Protein AF-A0A8T1PCS1-F1 (afdb_monomer_lite)

Sequence (211 aa):
MIPVASKYVLRRNLFGYDINKRGTYGGTLRVPESLGIVVGIVFLVLAILFQYSNFTSDSNWLVEYNAALASICFMTLLGFVDDVLDVPWRVKLLLPSFATLPLLMAYAGHTTIVIPKPLIPYLGPEVLDLGWIYKLYMGLLAVFCTNSINIHAGLNGLEVGQTVVIASAILMLNIMQIGASTDPEYKQAHAFSIYLVQPLLATSLALLSYN

Structure (mmCIF, N/CA/C/O backbone):
data_AF-A0A8T1PCS1-F1
#
_entry.id   AF-A0A8T1PCS1-F1
#
loop_
_atom_site.group_PDB
_atom_site.id
_atom_site.type_symbol
_atom_site.label_atom_id
_atom_site.label_alt_id
_atom_site.label_comp_id
_atom_site.label_asym_id
_atom_site.label_entity_id
_atom_site.label_seq_id
_atom_site.pdbx_PDB_ins_code
_atom_site.Cartn_x
_atom_site.Cartn_y
_atom_site.Cartn_z
_atom_site.occupancy
_atom_site.B_iso_or_equiv
_atom_site.auth_seq_id
_atom_site.auth_comp_id
_atom_site.auth_asym_id
_atom_site.auth_atom_id
_atom_site.pdbx_PDB_model_num
ATOM 1 N N . MET A 1 1 ? -3.903 12.710 14.190 1.00 90.38 1 MET A N 1
ATOM 2 C CA . MET A 1 1 ? -5.280 12.645 13.636 1.00 90.38 1 MET A CA 1
ATOM 3 C C . MET A 1 1 ? -6.096 11.487 14.208 1.00 90.38 1 MET A C 1
ATOM 5 O O . MET A 1 1 ? -7.273 11.694 14.479 1.00 90.38 1 MET A O 1
ATOM 9 N N . ILE A 1 2 ? -5.490 10.319 14.463 1.00 94.44 2 ILE A N 1
ATOM 10 C CA . ILE A 1 2 ? -6.182 9.117 14.968 1.00 94.44 2 ILE A CA 1
ATOM 11 C C . ILE A 1 2 ? -7.055 9.371 16.222 1.00 94.44 2 ILE A C 1
ATOM 13 O O . ILE A 1 2 ? -8.251 9.091 16.150 1.00 94.44 2 ILE A O 1
ATOM 17 N N . PRO A 1 3 ? -6.572 10.001 17.319 1.00 93.88 3 PRO A N 1
ATOM 18 C CA . PRO A 1 3 ? -7.412 10.222 18.508 1.00 93.88 3 PRO A CA 1
ATOM 19 C C . PRO A 1 3 ? -8.599 11.163 18.271 1.00 93.88 3 PRO A C 1
ATOM 21 O O . PRO A 1 3 ? -9.618 11.087 18.954 1.00 93.88 3 PRO A O 1
ATOM 24 N N . VAL A 1 4 ? -8.468 12.080 17.308 1.00 94.94 4 VAL A N 1
ATOM 25 C CA . VAL A 1 4 ? -9.545 13.000 16.933 1.00 94.94 4 VAL A CA 1
ATOM 26 C C . VAL A 1 4 ? -10.607 12.239 16.147 1.00 94.94 4 VAL A C 1
ATOM 28 O O . VAL A 1 4 ? -11.778 12.297 16.509 1.00 94.94 4 VAL A O 1
ATOM 31 N N . ALA A 1 5 ? -10.200 11.478 15.127 1.00 94.12 5 ALA A N 1
ATOM 32 C CA . ALA A 1 5 ? -11.097 10.677 14.299 1.00 94.12 5 ALA A CA 1
ATOM 33 C C . ALA A 1 5 ? -11.811 9.568 15.086 1.00 94.12 5 ALA A C 1
ATOM 35 O O . ALA A 1 5 ? -13.007 9.369 14.888 1.00 94.12 5 ALA A O 1
ATOM 36 N N . SER A 1 6 ? -11.122 8.938 16.044 1.00 94.44 6 SER A N 1
ATOM 37 C CA . SER A 1 6 ? -11.690 7.958 16.980 1.00 94.44 6 SER A CA 1
ATOM 38 C C . SER A 1 6 ? -12.990 8.458 17.624 1.00 94.44 6 SER A C 1
ATOM 40 O O . SER A 1 6 ? -13.997 7.755 17.640 1.00 94.44 6 SER A O 1
ATOM 42 N N . LYS A 1 7 ? -13.029 9.723 18.063 1.00 94.62 7 LYS A N 1
ATOM 43 C CA . LYS A 1 7 ? -14.237 10.314 18.660 1.00 94.62 7 LYS A CA 1
ATOM 44 C C . LYS A 1 7 ? -15.404 10.405 17.671 1.00 94.62 7 LYS A C 1
ATOM 46 O O . LYS A 1 7 ? -16.553 10.314 18.092 1.00 94.62 7 LYS A O 1
ATOM 51 N N . TYR A 1 8 ? -15.135 10.610 16.383 1.00 93.88 8 TYR A N 1
ATOM 52 C CA . TYR A 1 8 ? -16.172 10.716 15.354 1.00 93.88 8 TYR A CA 1
ATOM 53 C C . TYR A 1 8 ? -16.719 9.350 14.940 1.00 93.88 8 TYR A C 1
ATOM 55 O O . TYR A 1 8 ? -17.937 9.213 14.847 1.00 93.88 8 TYR A O 1
ATOM 63 N N . VAL A 1 9 ? -15.858 8.345 14.753 1.00 92.69 9 VAL A N 1
ATOM 64 C CA . VAL A 1 9 ? -16.296 6.981 14.396 1.00 92.69 9 VAL A CA 1
ATOM 65 C C . VAL A 1 9 ? -17.120 6.355 15.527 1.00 92.69 9 VAL A C 1
ATOM 67 O O . VAL A 1 9 ? -18.218 5.857 15.282 1.00 92.69 9 VAL A O 1
ATOM 70 N N . LEU A 1 10 ? -16.712 6.559 16.788 1.00 94.19 10 LEU A N 1
ATOM 71 C CA . LEU A 1 10 ? -17.485 6.129 17.961 1.00 94.19 10 LEU A CA 1
ATOM 72 C C . LEU A 1 10 ? -18.878 6.778 18.020 1.00 94.19 10 LEU A C 1
ATOM 74 O O . LEU A 1 10 ? -19.859 6.107 18.332 1.00 94.19 10 LEU A O 1
ATOM 78 N N . ARG A 1 11 ? -18.996 8.073 17.684 1.00 93.88 11 ARG A N 1
ATOM 79 C CA . ARG A 1 11 ? -20.296 8.779 17.616 1.00 93.88 11 ARG A CA 1
ATOM 80 C C . ARG A 1 11 ? -21.214 8.248 16.516 1.00 93.88 11 ARG A C 1
ATOM 82 O O . ARG A 1 11 ? -22.416 8.494 16.569 1.00 93.88 11 ARG A O 1
ATOM 89 N N . ARG A 1 12 ? -20.660 7.572 15.510 1.00 91.94 12 ARG A N 1
ATOM 90 C CA . ARG A 1 12 ? -21.396 6.977 14.390 1.00 91.94 12 ARG A CA 1
ATOM 91 C C . ARG A 1 12 ? -21.635 5.478 14.557 1.00 91.94 12 ARG A C 1
ATOM 93 O O . ARG A 1 12 ? -22.118 4.859 13.623 1.00 91.94 12 ARG A O 1
ATOM 100 N N . ASN A 1 13 ? -21.363 4.928 15.742 1.00 91.88 13 ASN A N 1
ATOM 101 C CA . ASN A 1 13 ? -21.455 3.497 16.037 1.00 91.88 13 ASN A CA 1
ATOM 102 C C . ASN A 1 13 ? -20.521 2.615 15.186 1.00 91.88 13 ASN A C 1
ATOM 104 O O . ASN A 1 13 ? -20.784 1.430 15.046 1.00 91.88 13 ASN A O 1
ATOM 108 N N . LEU A 1 14 ? -19.424 3.175 14.666 1.00 92.56 14 LEU A N 1
ATOM 109 C CA . LEU A 1 14 ? -18.353 2.411 14.021 1.00 92.56 14 LEU A CA 1
ATOM 110 C C . LEU A 1 14 ? -17.346 1.993 15.097 1.00 92.56 14 LEU A C 1
ATOM 112 O O . LEU A 1 14 ? -16.401 2.728 15.417 1.00 92.56 14 LEU A O 1
ATOM 116 N N . PHE A 1 15 ? -17.635 0.871 15.751 1.00 94.56 15 PHE A N 1
ATOM 117 C CA . PHE A 1 15 ? -16.819 0.321 16.825 1.00 94.56 15 PHE A CA 1
ATOM 118 C C . PHE A 1 15 ? -16.993 -1.190 16.952 1.00 94.56 15 PHE A C 1
ATOM 120 O O . PHE A 1 15 ? -18.079 -1.719 16.727 1.00 94.56 15 PHE A O 1
ATOM 127 N N . GLY A 1 16 ? -15.951 -1.826 17.475 1.00 93.25 16 GLY A N 1
ATOM 128 C CA . GLY A 1 16 ? -15.923 -3.233 17.841 1.00 93.25 16 GLY A CA 1
ATOM 129 C C . GLY A 1 16 ? -15.606 -3.437 19.314 1.00 93.25 16 GLY A C 1
ATOM 130 O O . GLY A 1 16 ? -15.257 -2.506 20.050 1.00 93.25 16 GLY A O 1
ATOM 131 N N . TYR A 1 17 ? -15.717 -4.688 19.747 1.00 94.69 17 TYR A N 1
ATOM 132 C CA . TYR A 1 17 ? -15.222 -5.143 21.042 1.00 94.69 17 TYR A CA 1
ATOM 133 C C . TYR A 1 17 ? -14.002 -6.032 20.830 1.00 94.69 17 TYR A C 1
ATOM 135 O O . TYR A 1 17 ? -13.974 -6.845 19.909 1.00 94.69 17 TYR A O 1
ATOM 143 N N . ASP A 1 18 ? -13.015 -5.925 21.719 1.00 94.44 18 ASP A N 1
ATOM 144 C CA . ASP A 1 18 ? -11.860 -6.821 21.694 1.00 94.44 18 ASP A CA 1
ATOM 145 C C . ASP A 1 18 ? -12.283 -8.228 22.151 1.00 94.44 18 ASP A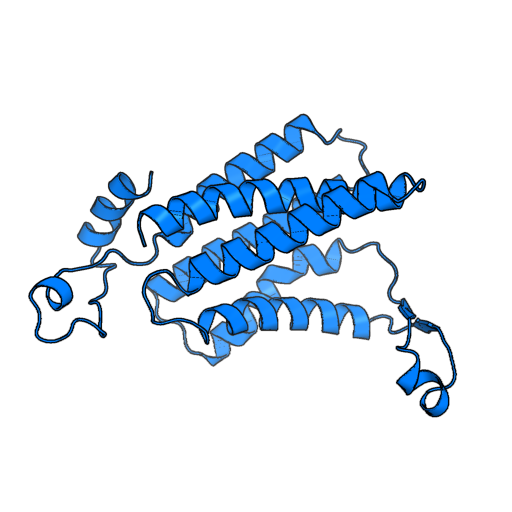 C 1
ATOM 147 O O . ASP A 1 18 ? -12.432 -8.514 23.347 1.00 94.44 18 ASP A O 1
ATOM 151 N N . ILE A 1 19 ? -12.487 -9.112 21.173 1.00 93.81 19 ILE A N 1
ATOM 152 C CA . ILE A 1 19 ? -12.944 -10.492 21.373 1.00 93.81 19 ILE A CA 1
ATOM 153 C C . ILE A 1 19 ? -11.974 -11.324 22.222 1.00 93.81 19 ILE A C 1
ATOM 155 O O . ILE A 1 19 ? -12.414 -12.224 22.941 1.00 93.81 19 ILE A O 1
ATOM 159 N N . ASN A 1 20 ? -10.680 -10.989 22.214 1.00 94.56 20 ASN A N 1
ATOM 160 C CA . ASN A 1 20 ? -9.647 -11.704 22.966 1.00 94.56 20 ASN A CA 1
ATOM 161 C C . ASN A 1 20 ? -9.555 -11.238 24.425 1.00 94.56 20 ASN A C 1
ATOM 163 O O . ASN A 1 20 ? -8.875 -11.863 25.237 1.00 94.56 20 ASN A O 1
ATOM 167 N N . LYS A 1 21 ? -10.261 -10.159 24.784 1.00 94.81 21 LYS A N 1
ATOM 168 C CA . LYS A 1 21 ? -10.366 -9.640 26.157 1.00 94.81 21 LYS A CA 1
ATOM 169 C C . LYS A 1 21 ? -11.734 -9.907 26.789 1.00 94.81 21 LYS A C 1
ATOM 171 O O . LYS A 1 21 ? -12.065 -9.304 27.818 1.00 94.81 21 LYS A O 1
ATOM 176 N N . ARG A 1 22 ? -12.543 -10.799 26.207 1.00 92.38 22 ARG A N 1
ATOM 177 C CA . ARG A 1 22 ? -13.889 -11.133 26.700 1.00 92.38 22 ARG A CA 1
ATOM 178 C C . ARG A 1 22 ? -13.858 -11.554 28.176 1.00 92.38 22 ARG A C 1
ATOM 180 O O . ARG A 1 22 ? -13.037 -12.364 28.586 1.00 92.38 22 ARG A O 1
ATOM 187 N N . GLY A 1 23 ? -14.771 -11.000 28.975 1.00 92.56 23 GLY A N 1
ATOM 188 C CA . GLY A 1 23 ? -14.855 -11.256 30.421 1.00 92.56 23 GLY A CA 1
ATOM 189 C C . GLY A 1 23 ? -13.977 -10.345 31.286 1.00 92.56 23 GLY A C 1
ATOM 190 O O . GLY A 1 23 ? -14.136 -10.333 32.503 1.00 92.56 23 GLY A O 1
ATOM 191 N N . THR A 1 24 ? -13.104 -9.534 30.683 1.00 94.94 24 THR A N 1
ATOM 192 C CA . THR A 1 24 ? -12.362 -8.475 31.382 1.00 94.94 24 THR A CA 1
ATOM 193 C C . THR A 1 24 ? -13.025 -7.113 31.172 1.00 94.94 24 THR A C 1
ATOM 195 O O . THR A 1 24 ? -13.793 -6.931 30.227 1.00 94.94 24 THR A O 1
ATOM 198 N N . TYR A 1 25 ? -12.675 -6.121 32.001 1.00 91.69 25 TYR A N 1
ATOM 199 C CA . TYR A 1 25 ? -13.076 -4.727 31.765 1.00 91.69 25 TYR A CA 1
ATOM 200 C C . TYR A 1 25 ? -12.613 -4.220 30.388 1.00 91.69 25 TYR A C 1
ATOM 202 O O . TYR A 1 25 ? -13.334 -3.491 29.722 1.00 91.69 25 TYR A O 1
ATOM 210 N N . GLY A 1 26 ? -11.441 -4.655 29.911 1.00 89.31 26 GLY A N 1
ATOM 211 C CA . GLY A 1 26 ? -10.935 -4.273 28.591 1.00 89.31 26 GLY A CA 1
ATOM 212 C C . GLY A 1 26 ? -11.817 -4.750 27.432 1.00 89.31 26 GLY A C 1
ATOM 213 O O . GLY A 1 26 ? -11.935 -4.044 26.438 1.00 89.31 26 GLY A O 1
ATOM 214 N N . GLY A 1 27 ? -12.475 -5.905 27.569 1.00 91.56 27 GLY A N 1
ATOM 215 C CA . GLY A 1 27 ? -13.371 -6.453 26.544 1.00 91.56 27 GLY A CA 1
ATOM 216 C C . GLY A 1 27 ? -14.761 -5.810 26.499 1.00 91.56 27 GLY A C 1
ATOM 217 O O . GLY A 1 27 ? -15.517 -6.083 25.572 1.00 91.56 27 GLY A O 1
ATOM 218 N N . THR A 1 28 ? -15.124 -4.970 27.477 1.00 92.56 28 THR A N 1
ATOM 219 C CA . THR A 1 28 ? -16.396 -4.220 27.472 1.00 92.56 28 THR A CA 1
ATOM 220 C C . THR A 1 28 ? -16.247 -2.805 26.916 1.00 92.56 28 THR A C 1
ATOM 222 O O . THR A 1 28 ? -17.247 -2.111 26.710 1.00 92.56 28 THR A O 1
ATOM 225 N N . LEU A 1 29 ? -15.011 -2.367 26.658 1.00 94.00 29 LEU A N 1
ATOM 226 C CA . LEU A 1 29 ? -14.724 -1.069 26.065 1.00 94.00 29 LEU A CA 1
ATOM 227 C C . LEU A 1 29 ? -15.011 -1.102 24.561 1.00 94.00 29 LEU A C 1
ATOM 229 O O . LEU A 1 29 ? -14.633 -2.039 23.863 1.00 94.00 29 LEU A O 1
ATOM 233 N N . ARG A 1 30 ? -15.660 -0.046 24.064 1.00 94.38 30 ARG A N 1
ATOM 234 C CA . ARG A 1 30 ? -15.874 0.160 22.627 1.00 94.38 30 ARG A CA 1
ATOM 235 C C . ARG A 1 30 ? -14.577 0.646 21.993 1.00 94.38 30 ARG A C 1
ATOM 237 O O . ARG A 1 30 ? -14.092 1.722 22.352 1.00 94.38 30 ARG A O 1
ATOM 244 N N . VAL A 1 31 ? -14.044 -0.122 21.052 1.00 94.31 31 VAL A N 1
ATOM 245 C CA . VAL A 1 31 ? -12.826 0.209 20.313 1.00 94.31 31 VAL A CA 1
ATOM 246 C C . VAL A 1 31 ? -13.227 0.797 18.957 1.00 94.31 31 VAL A C 1
ATOM 248 O O . VAL A 1 31 ? -14.020 0.177 18.255 1.00 94.31 31 VAL A O 1
ATOM 251 N N . PRO A 1 32 ? -12.751 1.999 18.586 1.00 94.38 32 PRO A N 1
ATOM 252 C CA . PRO A 1 32 ? -13.060 2.605 17.289 1.00 94.38 32 PRO A CA 1
ATOM 253 C C . PRO A 1 32 ? -12.593 1.717 16.128 1.00 94.38 32 PRO A C 1
ATOM 255 O O . PRO A 1 32 ? -11.430 1.320 16.092 1.00 94.38 32 PRO A O 1
ATOM 258 N N . GLU A 1 33 ? -13.468 1.482 15.154 1.00 91.69 33 GLU A N 1
ATOM 259 C CA . GLU A 1 33 ? -13.140 0.744 13.928 1.00 91.69 33 GLU A CA 1
ATOM 260 C C . GLU A 1 33 ? -12.857 1.688 12.750 1.00 91.69 33 GLU A C 1
ATOM 262 O O . GLU A 1 33 ? -13.002 2.913 12.854 1.00 91.69 33 GLU A O 1
ATOM 267 N N . SER A 1 34 ? -12.377 1.119 11.640 1.00 89.88 34 SER A N 1
ATOM 268 C CA . SER A 1 34 ? -12.125 1.817 10.369 1.00 89.88 34 SER A CA 1
ATOM 269 C C . SER A 1 34 ? -11.168 3.006 10.446 1.00 89.88 34 SER A C 1
ATOM 271 O O . SER A 1 34 ? -11.168 3.882 9.581 1.00 89.88 34 SER A O 1
ATOM 273 N N . LEU A 1 35 ? -10.295 3.058 11.457 1.00 93.31 35 LEU A N 1
ATOM 274 C CA . LEU A 1 35 ? -9.293 4.124 11.589 1.00 93.31 35 LEU A CA 1
ATOM 275 C C . LEU A 1 35 ? -8.250 4.110 10.459 1.00 93.31 35 LEU A C 1
ATOM 277 O O . LEU A 1 35 ? -7.580 5.125 10.239 1.00 93.31 35 LEU A O 1
ATOM 281 N N . GLY A 1 36 ? -8.173 3.011 9.701 1.00 92.12 36 GLY A N 1
ATOM 282 C CA . GLY A 1 36 ? -7.376 2.890 8.484 1.00 92.12 36 GLY A CA 1
ATOM 283 C C . GLY A 1 36 ? -7.663 3.986 7.453 1.00 92.12 36 GLY A C 1
ATOM 284 O O . GLY A 1 36 ? -6.722 4.457 6.820 1.00 92.12 36 GLY A O 1
ATOM 285 N N . ILE A 1 37 ? -8.898 4.503 7.348 1.00 93.94 37 ILE A N 1
ATOM 286 C CA . ILE A 1 37 ? -9.210 5.597 6.405 1.00 93.94 37 ILE A CA 1
ATOM 287 C C . ILE A 1 37 ? -8.424 6.878 6.714 1.00 93.94 37 ILE A C 1
ATOM 289 O O . ILE A 1 37 ? -7.954 7.563 5.810 1.00 93.94 37 ILE A O 1
ATOM 293 N N . VAL A 1 38 ? -8.227 7.198 7.995 1.00 94.38 38 VAL A N 1
ATOM 294 C CA . VAL A 1 38 ? -7.494 8.400 8.423 1.00 94.38 38 VAL A CA 1
ATOM 295 C C . VAL A 1 38 ? -6.029 8.279 8.028 1.00 94.38 38 VAL A C 1
ATOM 297 O O . VAL A 1 38 ? -5.421 9.236 7.555 1.00 94.38 38 VAL A O 1
ATOM 300 N N . VAL A 1 39 ? -5.476 7.087 8.227 1.00 95.50 39 VAL A N 1
ATOM 301 C CA . VAL A 1 39 ? -4.094 6.737 7.901 1.00 95.50 39 VAL A CA 1
ATOM 302 C C . VAL A 1 39 ? -3.901 6.754 6.386 1.00 95.50 39 VAL A C 1
ATOM 304 O O . VAL A 1 39 ? -2.958 7.380 5.912 1.00 95.50 39 VAL A O 1
ATOM 307 N N . GLY A 1 40 ? -4.843 6.182 5.632 1.00 96.62 40 GLY A N 1
ATOM 308 C CA . GLY A 1 40 ? -4.869 6.198 4.170 1.00 96.62 40 GLY A CA 1
ATOM 309 C C . GLY A 1 40 ? -4.957 7.609 3.582 1.00 96.62 40 GLY A C 1
ATOM 310 O O . GLY A 1 40 ? -4.238 7.927 2.640 1.00 96.62 40 GLY A O 1
ATOM 311 N N . ILE A 1 41 ? -5.755 8.507 4.171 1.00 96.62 41 ILE A N 1
ATOM 312 C CA . ILE A 1 41 ? -5.812 9.915 3.742 1.00 96.62 41 ILE A CA 1
ATOM 313 C C . ILE A 1 41 ? -4.470 10.615 3.980 1.00 96.62 41 ILE A C 1
ATOM 315 O O . ILE A 1 41 ? -3.969 11.296 3.086 1.00 96.62 41 ILE A O 1
ATOM 319 N N . VAL A 1 42 ? -3.863 10.446 5.162 1.00 97.31 42 VAL A N 1
ATOM 320 C CA . VAL A 1 42 ? -2.541 11.029 5.451 1.00 97.31 42 VAL A CA 1
ATOM 321 C C . VAL A 1 42 ? -1.484 10.462 4.502 1.00 97.31 42 VAL A C 1
ATOM 323 O O . VAL A 1 42 ? -0.672 11.222 3.981 1.00 97.31 42 VAL A O 1
ATOM 326 N N . PHE A 1 43 ? -1.527 9.157 4.230 1.00 98.12 43 PHE A N 1
ATOM 327 C CA . PHE A 1 43 ? -0.676 8.501 3.244 1.00 98.12 43 PHE A CA 1
ATOM 328 C C . PHE A 1 43 ? -0.809 9.152 1.862 1.00 98.12 43 PHE A C 1
ATOM 330 O O . PHE A 1 43 ? 0.204 9.550 1.292 1.00 98.12 43 PHE A O 1
ATOM 337 N N . LEU A 1 44 ? -2.035 9.317 1.351 1.00 98.00 44 LEU A N 1
ATOM 338 C CA . LEU A 1 44 ? -2.281 9.914 0.034 1.00 98.00 44 LEU A CA 1
ATOM 339 C C . LEU A 1 44 ? -1.765 11.354 -0.035 1.00 98.00 44 LEU A C 1
ATOM 341 O O . LEU A 1 44 ? -1.110 11.716 -1.006 1.00 98.00 44 LEU A O 1
ATOM 345 N N . VAL A 1 45 ? -1.998 12.160 1.006 1.00 97.19 45 VAL A N 1
ATOM 346 C CA . VAL A 1 45 ? -1.477 13.535 1.076 1.00 97.19 45 VAL A CA 1
ATOM 347 C C . VAL A 1 45 ? 0.049 13.538 1.008 1.00 97.19 45 VAL A C 1
ATOM 349 O O . VAL A 1 45 ? 0.619 14.273 0.206 1.00 97.19 45 VAL A O 1
ATOM 352 N N . LEU A 1 46 ? 0.718 12.703 1.807 1.00 96.69 46 LEU A N 1
ATOM 353 C CA . LEU A 1 46 ? 2.176 12.599 1.775 1.00 96.69 46 LEU A CA 1
ATOM 354 C C . LEU A 1 46 ? 2.668 12.136 0.401 1.00 96.69 46 LEU A C 1
ATOM 356 O O . LEU A 1 46 ? 3.569 12.757 -0.153 1.00 96.69 46 LEU A O 1
ATOM 360 N N . ALA A 1 47 ? 2.057 11.105 -0.181 1.00 96.19 47 ALA A N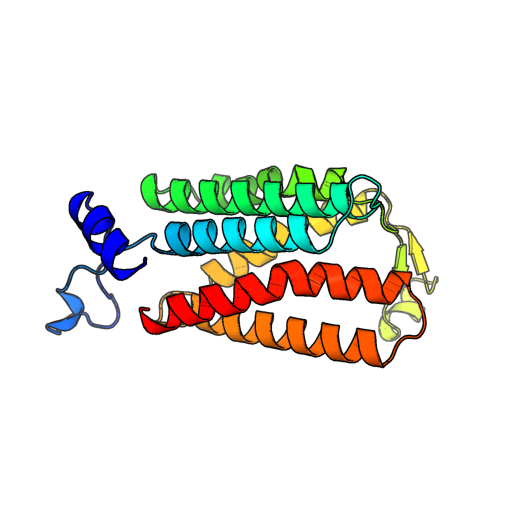 1
ATOM 361 C CA . ALA A 1 47 ? 2.448 10.571 -1.480 1.00 96.19 47 ALA A CA 1
ATOM 362 C C . ALA A 1 47 ? 2.261 11.592 -2.622 1.00 96.19 47 ALA A C 1
ATOM 364 O O . ALA A 1 47 ? 3.092 11.642 -3.528 1.00 96.19 47 ALA A O 1
ATOM 365 N N . ILE A 1 48 ? 1.240 12.454 -2.555 1.00 95.62 48 ILE A N 1
ATOM 366 C CA . ILE A 1 48 ? 1.045 13.582 -3.485 1.00 95.62 48 ILE A CA 1
ATOM 367 C C . ILE A 1 48 ? 2.113 14.667 -3.274 1.00 95.62 48 ILE A C 1
ATOM 369 O O . ILE A 1 48 ? 2.622 15.231 -4.241 1.00 95.62 48 ILE A O 1
ATOM 373 N N . LEU A 1 49 ? 2.509 14.956 -2.031 1.00 94.75 49 LEU A N 1
ATOM 374 C CA . LEU A 1 49 ? 3.608 15.893 -1.763 1.00 94.75 49 LEU A CA 1
ATOM 375 C C . LEU A 1 49 ? 4.952 15.357 -2.280 1.00 94.75 49 LEU A C 1
ATOM 377 O O . LEU A 1 49 ? 5.735 16.115 -2.859 1.00 94.75 49 LEU A O 1
ATOM 381 N N . PHE A 1 50 ? 5.204 14.051 -2.130 1.00 92.81 50 PHE A N 1
ATOM 382 C CA . PHE A 1 50 ? 6.350 13.383 -2.751 1.00 92.81 50 PHE A CA 1
ATOM 383 C C . PHE A 1 50 ? 6.289 13.480 -4.272 1.00 92.81 50 PHE A C 1
ATOM 385 O O . PHE A 1 50 ? 7.310 13.793 -4.885 1.00 92.81 50 PHE A O 1
ATOM 392 N N . GLN A 1 51 ? 5.105 13.288 -4.860 1.00 92.75 51 GLN A N 1
ATOM 393 C CA . GLN A 1 51 ? 4.903 13.432 -6.295 1.00 92.75 51 GLN A CA 1
ATOM 394 C C . GLN A 1 51 ? 5.315 14.821 -6.781 1.00 92.75 51 GLN A C 1
ATOM 396 O O . GLN A 1 51 ? 6.152 14.945 -7.669 1.00 92.75 51 GLN A O 1
ATOM 401 N N . TYR A 1 52 ? 4.758 15.857 -6.151 1.00 91.50 52 TYR A N 1
ATOM 402 C CA . TYR A 1 52 ? 5.027 17.255 -6.480 1.00 91.50 52 TYR A CA 1
ATOM 403 C C . TYR A 1 52 ? 6.512 17.616 -6.346 1.00 91.50 52 TYR A C 1
ATOM 405 O O . TYR A 1 52 ? 7.031 18.412 -7.121 1.00 91.50 52 TYR A O 1
ATOM 413 N N . SER A 1 53 ? 7.201 17.028 -5.366 1.00 91.44 53 SER A N 1
ATOM 414 C CA . SER A 1 53 ? 8.601 17.355 -5.081 1.00 91.44 53 SER A CA 1
ATOM 415 C C . SER A 1 53 ? 9.602 16.606 -5.969 1.00 91.44 53 SER A C 1
ATOM 417 O O . SER A 1 53 ? 10.706 17.105 -6.168 1.00 91.44 53 SER A O 1
ATOM 419 N N . ASN A 1 54 ? 9.257 15.410 -6.466 1.00 91.38 54 ASN A N 1
ATOM 420 C CA . ASN A 1 54 ? 10.205 14.517 -7.152 1.00 91.38 54 ASN A CA 1
ATOM 421 C C . ASN A 1 54 ? 9.915 14.311 -8.645 1.00 91.38 54 ASN A C 1
ATOM 423 O O . ASN A 1 54 ? 10.818 13.895 -9.369 1.00 91.38 54 ASN A O 1
ATOM 427 N N . PHE A 1 55 ? 8.700 14.594 -9.124 1.00 90.31 55 PHE A N 1
ATOM 428 C CA . PHE A 1 55 ? 8.348 14.433 -10.535 1.00 90.31 55 PHE A CA 1
ATOM 429 C C . PHE A 1 55 ? 8.097 15.778 -11.210 1.00 90.31 55 PHE A C 1
ATOM 431 O O . PHE A 1 55 ? 7.425 16.658 -10.677 1.00 90.31 55 PHE A O 1
ATOM 438 N N . THR A 1 56 ? 8.607 15.905 -12.431 1.00 88.94 56 THR A N 1
ATOM 439 C CA . THR A 1 56 ? 8.260 16.979 -13.364 1.00 88.94 56 THR A CA 1
ATOM 440 C C . THR A 1 56 ? 7.123 16.534 -14.284 1.00 88.94 56 THR A C 1
ATOM 442 O O . THR A 1 56 ? 6.868 15.336 -14.436 1.00 88.94 56 THR A O 1
ATOM 445 N N . SER A 1 57 ? 6.449 17.491 -14.929 1.00 85.88 57 SER A N 1
ATOM 446 C CA . SER A 1 57 ? 5.335 17.218 -15.852 1.00 85.88 57 SER A CA 1
ATOM 447 C C . SER A 1 57 ? 5.708 16.300 -17.023 1.00 85.88 57 SER A C 1
ATOM 449 O O . SER A 1 57 ? 4.846 15.585 -17.521 1.00 85.88 57 SER A O 1
ATOM 451 N N . ASP A 1 58 ? 6.983 16.286 -17.419 1.00 87.06 58 ASP A N 1
ATOM 452 C CA . ASP A 1 58 ? 7.499 15.493 -18.543 1.00 87.06 58 ASP A CA 1
ATOM 453 C C . ASP A 1 58 ? 8.032 14.111 -18.117 1.00 87.06 58 ASP A C 1
ATOM 455 O O . ASP A 1 58 ? 8.646 13.400 -18.911 1.00 87.06 58 ASP A O 1
ATOM 459 N N . SER A 1 59 ? 7.858 13.717 -16.849 1.00 87.44 59 SER A N 1
ATOM 460 C CA . SER A 1 59 ? 8.363 12.433 -16.363 1.00 87.44 59 SER A CA 1
ATOM 461 C C . SER A 1 59 ? 7.536 11.254 -16.883 1.00 87.44 59 SER A C 1
ATOM 463 O O . SER A 1 59 ? 6.331 11.174 -16.642 1.00 87.44 59 SER A O 1
ATOM 465 N N . ASN A 1 60 ? 8.204 10.269 -17.489 1.00 85.94 60 ASN A N 1
ATOM 466 C CA . ASN A 1 60 ? 7.575 9.025 -17.956 1.00 85.94 60 ASN A CA 1
ATOM 467 C C . ASN A 1 60 ? 6.904 8.222 -16.823 1.00 85.94 60 ASN A C 1
ATOM 469 O O . ASN A 1 60 ? 5.913 7.533 -17.047 1.00 85.94 60 ASN A O 1
ATOM 473 N N . TRP A 1 61 ? 7.397 8.359 -15.592 1.00 90.12 61 TRP A N 1
ATOM 474 C CA . TRP A 1 61 ? 6.882 7.668 -14.407 1.00 90.12 61 TRP A CA 1
ATOM 475 C C . TRP A 1 61 ? 5.617 8.311 -13.823 1.00 90.12 61 TRP A C 1
ATOM 477 O O . TRP A 1 61 ? 4.953 7.718 -12.972 1.00 90.12 61 TRP A O 1
ATOM 487 N N . LEU A 1 62 ? 5.261 9.524 -14.261 1.00 92.56 62 LEU A N 1
ATOM 488 C CA . LEU A 1 62 ? 4.139 10.279 -13.703 1.00 92.56 62 LEU A CA 1
ATOM 489 C C . LEU A 1 62 ? 2.796 9.578 -13.950 1.00 92.56 62 LEU A C 1
ATOM 491 O O . LEU A 1 62 ? 1.925 9.583 -13.080 1.00 92.56 62 LEU A O 1
ATOM 495 N N . VAL A 1 63 ? 2.631 8.953 -15.120 1.00 94.12 63 VAL A N 1
ATOM 496 C CA . VAL A 1 63 ? 1.416 8.200 -15.473 1.00 94.12 63 VAL A CA 1
ATOM 497 C C . VAL A 1 63 ? 1.254 6.989 -14.556 1.00 94.12 63 VAL A C 1
ATOM 499 O O . VAL A 1 63 ? 0.185 6.797 -13.976 1.00 94.12 63 VAL A O 1
ATOM 502 N N . GLU A 1 64 ? 2.325 6.220 -14.365 1.00 94.06 64 GLU A N 1
ATOM 503 C CA . GLU A 1 64 ? 2.331 5.048 -13.485 1.00 94.06 64 GLU A CA 1
ATOM 504 C C . GLU A 1 64 ? 2.120 5.439 -12.017 1.00 94.06 64 GLU A C 1
ATOM 506 O O . GLU A 1 64 ? 1.356 4.785 -11.305 1.00 94.06 64 GLU A O 1
ATOM 511 N N . TYR A 1 65 ? 2.716 6.550 -11.572 1.00 95.12 65 TYR A N 1
ATOM 512 C CA . TYR A 1 65 ? 2.559 7.044 -10.203 1.00 95.12 65 TYR A CA 1
ATOM 513 C C . TYR A 1 65 ? 1.119 7.486 -9.927 1.00 95.12 65 TYR A C 1
ATOM 515 O O . TYR A 1 65 ? 0.521 7.096 -8.924 1.00 95.12 65 TYR A O 1
ATOM 523 N N . ASN A 1 66 ? 0.517 8.242 -10.850 1.00 95.44 66 ASN A N 1
ATOM 524 C CA . ASN A 1 66 ? -0.885 8.651 -10.754 1.00 95.44 66 ASN A CA 1
ATOM 525 C C . ASN A 1 66 ? -1.831 7.444 -10.761 1.00 95.44 66 ASN A C 1
ATOM 527 O O . ASN A 1 66 ? -2.793 7.407 -9.994 1.00 95.44 66 ASN A O 1
ATOM 531 N N . ALA A 1 67 ? -1.554 6.441 -11.595 1.00 96.31 67 ALA A N 1
ATOM 532 C CA . ALA A 1 67 ? -2.327 5.208 -11.633 1.00 96.31 67 ALA A CA 1
ATOM 533 C C . ALA A 1 67 ? -2.210 4.401 -10.331 1.00 96.31 67 ALA A C 1
ATOM 535 O O . ALA A 1 67 ? -3.214 3.868 -9.846 1.00 96.31 67 ALA A O 1
ATOM 536 N N . ALA A 1 68 ? -1.020 4.357 -9.725 1.00 96.06 68 ALA A N 1
ATOM 537 C CA . ALA A 1 68 ? -0.809 3.764 -8.410 1.00 96.06 68 ALA A CA 1
ATOM 538 C C . ALA A 1 68 ? -1.607 4.509 -7.326 1.00 96.06 68 ALA A C 1
ATOM 540 O O . ALA A 1 68 ? -2.362 3.874 -6.589 1.00 96.06 68 ALA A O 1
ATOM 541 N N . LEU A 1 69 ? -1.531 5.845 -7.272 1.00 96.88 69 LEU A N 1
ATOM 542 C CA . LEU A 1 69 ? -2.314 6.647 -6.324 1.00 96.88 69 LEU A CA 1
ATOM 543 C C . LEU A 1 69 ? -3.822 6.476 -6.511 1.00 96.88 69 LEU A C 1
ATOM 545 O O . LEU A 1 69 ? -4.539 6.323 -5.524 1.00 96.88 69 LEU A O 1
ATOM 549 N N . ALA A 1 70 ? -4.309 6.471 -7.754 1.00 97.19 70 ALA A N 1
ATOM 550 C CA . ALA A 1 70 ? -5.718 6.238 -8.054 1.00 97.19 70 ALA A CA 1
ATOM 551 C C . ALA A 1 70 ? -6.166 4.857 -7.558 1.00 97.19 70 ALA A C 1
ATOM 553 O O . ALA A 1 70 ? -7.205 4.743 -6.909 1.00 97.19 70 ALA A O 1
ATOM 554 N N . SER A 1 71 ? -5.348 3.827 -7.789 1.00 96.75 71 SER A N 1
ATOM 555 C CA . SER A 1 71 ? -5.636 2.463 -7.334 1.00 96.75 71 SER A CA 1
ATOM 556 C C . SER A 1 71 ? -5.656 2.362 -5.805 1.00 96.75 71 SER A C 1
ATOM 558 O O . SER A 1 71 ? -6.576 1.778 -5.235 1.00 96.75 71 SER A O 1
ATOM 560 N N . ILE A 1 72 ? -4.692 2.986 -5.118 1.00 96.81 72 ILE A N 1
ATOM 561 C CA . ILE A 1 72 ? -4.632 3.014 -3.647 1.00 96.81 72 ILE A CA 1
ATOM 562 C C . ILE A 1 72 ? -5.799 3.818 -3.061 1.00 96.81 72 ILE A C 1
ATOM 564 O O . ILE A 1 72 ? -6.393 3.407 -2.063 1.00 96.81 72 ILE A O 1
ATOM 568 N N . CYS A 1 73 ? -6.167 4.939 -3.685 1.00 97.06 73 CYS A N 1
ATOM 569 C CA . CYS A 1 73 ? -7.315 5.749 -3.290 1.00 97.06 73 CYS A CA 1
ATOM 570 C C . CYS A 1 73 ? -8.618 4.948 -3.399 1.00 97.06 73 CYS A C 1
ATOM 572 O O . CYS A 1 73 ? -9.372 4.875 -2.426 1.00 97.06 73 CYS A O 1
ATOM 574 N N . PHE A 1 74 ? -8.846 4.268 -4.530 1.00 95.06 74 PHE A N 1
ATOM 575 C CA . PHE A 1 74 ? -10.003 3.388 -4.690 1.00 95.06 74 PHE A CA 1
ATOM 576 C C . PHE A 1 74 ? -9.995 2.242 -3.682 1.00 95.06 74 PHE A C 1
ATOM 578 O O . PHE A 1 74 ? -11.030 1.978 -3.080 1.00 95.06 74 PHE A O 1
ATOM 585 N N . MET A 1 75 ? -8.849 1.602 -3.438 1.00 94.44 75 MET A N 1
ATOM 586 C CA . MET A 1 75 ? -8.760 0.523 -2.453 1.00 94.44 75 MET A CA 1
ATOM 587 C C . MET A 1 75 ? -9.068 1.012 -1.033 1.00 94.44 75 MET A C 1
ATOM 589 O O . MET A 1 75 ? -9.792 0.349 -0.299 1.00 94.44 75 MET A O 1
ATOM 593 N N . THR A 1 76 ? -8.572 2.195 -0.660 1.00 95.19 76 THR A N 1
ATOM 594 C CA . THR A 1 76 ? -8.836 2.813 0.650 1.00 95.19 76 THR A CA 1
ATOM 595 C C . THR A 1 76 ? -10.318 3.141 0.812 1.00 95.19 76 THR A C 1
ATOM 597 O O . THR A 1 76 ? -10.908 2.859 1.854 1.00 95.19 76 THR A O 1
ATOM 600 N N . LEU A 1 77 ? -10.938 3.710 -0.228 1.00 93.69 77 LEU A N 1
ATOM 601 C CA . LEU A 1 77 ? -12.367 4.006 -0.237 1.00 93.69 77 LEU A CA 1
ATOM 602 C C . LEU A 1 77 ? -13.197 2.725 -0.127 1.00 93.69 77 LEU A C 1
ATOM 604 O O . LEU A 1 77 ? -14.111 2.666 0.687 1.00 93.69 77 LEU A O 1
ATOM 608 N N . LEU A 1 78 ? -12.885 1.707 -0.928 1.00 91.94 78 LEU A N 1
ATOM 609 C CA . LEU A 1 78 ? -13.622 0.445 -0.939 1.00 91.94 78 LEU A CA 1
ATOM 610 C C . LEU A 1 78 ? -13.446 -0.337 0.362 1.00 91.94 78 LEU A C 1
ATOM 612 O O . LEU A 1 78 ? -14.419 -0.922 0.819 1.00 91.94 78 LEU A O 1
ATOM 616 N N . GLY A 1 79 ? -12.264 -0.297 0.981 1.00 91.62 79 GLY A N 1
ATOM 617 C CA . GLY A 1 79 ? -12.046 -0.854 2.318 1.00 91.62 79 GLY A CA 1
ATOM 618 C C . GLY A 1 79 ? -12.920 -0.167 3.366 1.00 91.62 79 GLY A C 1
ATOM 619 O O . GLY A 1 79 ? -13.611 -0.831 4.124 1.00 91.62 79 GLY A O 1
ATOM 620 N N . PHE A 1 80 ? -13.001 1.166 3.342 1.00 92.62 80 PHE A N 1
ATOM 621 C CA . PHE A 1 80 ? -13.910 1.888 4.235 1.00 92.62 80 PHE A CA 1
ATOM 622 C C . PHE A 1 80 ? -15.392 1.589 3.957 1.00 92.62 80 PHE A C 1
ATOM 624 O O . PHE A 1 80 ? -16.189 1.480 4.882 1.00 92.62 80 PHE A O 1
ATOM 631 N N . VAL A 1 81 ? -15.782 1.467 2.686 1.00 91.31 81 VAL A N 1
ATOM 632 C CA . VAL A 1 81 ? -17.151 1.086 2.309 1.00 91.31 81 VAL A CA 1
ATOM 633 C C . VAL A 1 81 ? -17.473 -0.331 2.788 1.00 91.31 81 VAL A C 1
ATOM 635 O O . VAL A 1 81 ? -18.589 -0.555 3.248 1.00 91.31 81 VAL A O 1
ATOM 638 N N . ASP A 1 82 ? -16.518 -1.262 2.708 1.00 89.56 82 ASP A N 1
ATOM 639 C CA . ASP A 1 82 ? -16.665 -2.623 3.230 1.00 89.56 82 ASP A CA 1
ATOM 640 C C . ASP A 1 82 ? -16.909 -2.618 4.740 1.00 89.56 82 ASP A C 1
ATOM 642 O O . ASP A 1 82 ? -17.875 -3.230 5.187 1.00 89.56 82 ASP A O 1
ATOM 646 N N . ASP A 1 83 ? -16.119 -1.850 5.495 1.00 89.19 83 ASP A N 1
ATOM 647 C CA . ASP A 1 83 ? -16.287 -1.729 6.946 1.00 89.19 83 ASP A CA 1
ATOM 648 C C . ASP A 1 83 ? -17.643 -1.119 7.348 1.00 89.19 83 ASP A C 1
ATOM 650 O O . ASP A 1 83 ? -18.193 -1.438 8.397 1.00 89.19 83 ASP A O 1
ATOM 654 N N . VAL A 1 84 ? -18.187 -0.196 6.545 1.00 90.12 84 VAL A N 1
ATOM 655 C CA . VAL A 1 84 ? -19.448 0.496 6.868 1.00 90.12 84 VAL A CA 1
ATOM 656 C C . VAL A 1 84 ? -20.678 -0.305 6.433 1.00 90.12 84 VAL A C 1
ATOM 658 O O . VAL A 1 84 ? -21.735 -0.181 7.054 1.00 90.12 84 VAL A O 1
ATOM 661 N N . LEU A 1 85 ? -20.580 -1.061 5.337 1.00 89.50 85 LEU A N 1
ATOM 662 C CA . LEU A 1 85 ? -21.721 -1.734 4.708 1.00 89.50 85 LEU A CA 1
ATOM 663 C C . LEU A 1 85 ? -21.735 -3.257 4.889 1.00 89.50 85 LEU A C 1
ATOM 665 O O . LEU A 1 85 ? -22.698 -3.876 4.435 1.00 89.50 85 LEU A O 1
ATOM 669 N N . ASP A 1 86 ? -20.707 -3.855 5.499 1.00 87.12 86 ASP A N 1
ATOM 670 C CA . ASP A 1 86 ? -20.560 -5.308 5.667 1.00 87.12 86 ASP A CA 1
ATOM 671 C C . ASP A 1 86 ? -20.815 -6.073 4.356 1.00 87.12 86 ASP A C 1
ATOM 673 O O . ASP A 1 86 ? -21.713 -6.915 4.223 1.00 87.12 86 ASP A O 1
ATOM 677 N N . VAL A 1 87 ? -20.036 -5.740 3.327 1.00 89.25 87 VAL A N 1
ATOM 678 C CA . VAL A 1 87 ? -20.279 -6.207 1.959 1.00 89.25 87 VAL A CA 1
ATOM 679 C C . VAL A 1 87 ? -20.111 -7.743 1.860 1.00 89.25 87 VAL A C 1
ATOM 681 O O . VAL A 1 87 ? -19.239 -8.328 2.505 1.00 89.25 87 VAL A O 1
ATOM 684 N N . PRO A 1 88 ? -20.894 -8.464 1.026 1.00 89.50 88 PRO A N 1
ATOM 685 C CA . PRO A 1 88 ? -20.755 -9.916 0.889 1.00 89.50 88 PRO A CA 1
ATOM 686 C C . PRO A 1 88 ? -19.373 -10.356 0.379 1.00 89.50 88 PRO A C 1
ATOM 688 O O . PRO A 1 88 ? -18.823 -9.761 -0.549 1.00 89.50 88 PRO A O 1
ATOM 691 N N . TRP A 1 89 ? -18.861 -11.486 0.883 1.00 83.62 89 TRP A N 1
ATOM 692 C CA . TRP A 1 89 ? -17.522 -12.018 0.557 1.00 83.62 89 TRP A CA 1
ATOM 693 C C . TRP A 1 89 ? -17.223 -12.140 -0.950 1.00 83.62 89 TRP A C 1
ATOM 695 O O . TRP A 1 89 ? -16.091 -11.937 -1.379 1.00 83.62 89 TRP A O 1
ATOM 705 N N . ARG A 1 90 ? -18.238 -12.436 -1.776 1.00 87.81 90 ARG A N 1
ATOM 706 C CA . ARG A 1 90 ? -18.089 -12.536 -3.242 1.00 87.81 90 ARG A CA 1
ATOM 707 C C . ARG A 1 90 ? -17.667 -11.209 -3.861 1.00 87.81 90 ARG A C 1
ATOM 709 O O . ARG A 1 90 ? -16.866 -11.181 -4.785 1.00 87.81 90 ARG A O 1
ATOM 716 N N . VAL A 1 91 ? -18.218 -10.114 -3.346 1.00 86.81 91 VAL A N 1
ATOM 717 C CA . VAL A 1 91 ? -17.908 -8.760 -3.799 1.00 86.81 91 VAL A CA 1
ATOM 718 C C . VAL A 1 91 ? -16.555 -8.327 -3.232 1.00 86.81 91 VAL A C 1
ATOM 720 O O . VAL A 1 91 ? -15.780 -7.729 -3.970 1.00 86.81 91 VAL A O 1
ATOM 723 N N . LYS A 1 92 ? -16.194 -8.740 -2.006 1.00 80.75 92 LYS A N 1
ATOM 724 C CA . LYS A 1 92 ? -14.849 -8.506 -1.437 1.00 80.75 92 LYS A CA 1
ATOM 725 C C . LYS A 1 92 ? -13.715 -9.074 -2.305 1.00 80.75 92 LYS A C 1
ATOM 727 O O . LYS A 1 92 ? -12.639 -8.491 -2.351 1.00 80.75 92 LYS A O 1
ATOM 732 N N . LEU A 1 93 ? -13.958 -10.164 -3.040 1.00 81.50 93 LEU A N 1
ATOM 733 C CA . LEU A 1 93 ? -12.991 -10.696 -4.012 1.00 81.50 93 LEU A CA 1
ATOM 734 C C . LEU A 1 93 ? -12.918 -9.878 -5.312 1.00 81.50 93 LEU A C 1
ATOM 736 O O . LEU A 1 93 ? -11.858 -9.811 -5.924 1.00 81.50 93 LEU A O 1
ATOM 740 N N . LEU A 1 94 ? -14.023 -9.256 -5.733 1.00 87.19 94 LEU A N 1
ATOM 741 C CA . LEU A 1 94 ? -14.114 -8.509 -6.995 1.00 87.19 94 LEU A CA 1
ATOM 742 C C . LEU A 1 94 ? -13.661 -7.050 -6.868 1.00 87.19 94 LEU A C 1
ATOM 744 O O . LEU A 1 94 ? -13.089 -6.499 -7.808 1.00 87.19 94 LEU A O 1
ATOM 748 N N . LEU A 1 95 ? -13.915 -6.410 -5.725 1.00 87.44 95 LEU A N 1
ATOM 749 C CA . LEU A 1 95 ? -13.602 -4.996 -5.499 1.00 87.44 95 LEU A CA 1
ATOM 750 C C . LEU A 1 95 ? -12.113 -4.667 -5.726 1.00 87.44 95 LEU A C 1
ATOM 752 O O . LEU A 1 95 ? -11.842 -3.713 -6.463 1.00 87.44 95 LEU A O 1
ATOM 756 N N . PRO A 1 96 ? -11.143 -5.460 -5.220 1.00 87.44 96 PRO A N 1
ATOM 757 C CA . PRO A 1 96 ? -9.731 -5.214 -5.498 1.00 87.44 96 PRO A CA 1
ATOM 758 C C . PRO A 1 96 ? -9.376 -5.345 -6.986 1.00 87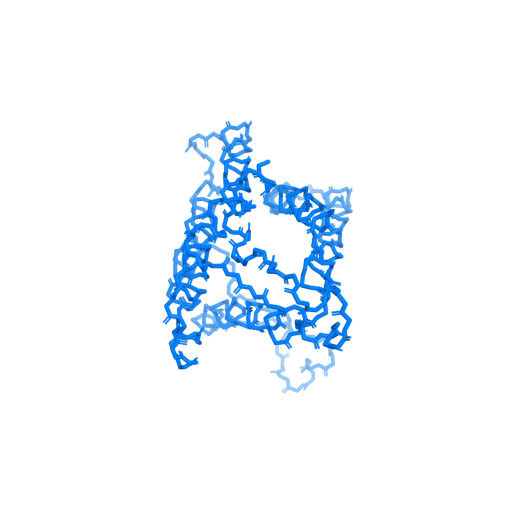.44 96 PRO A C 1
ATOM 760 O O . PRO A 1 96 ? -8.513 -4.620 -7.484 1.00 87.44 96 PRO A O 1
ATOM 763 N N . SER A 1 97 ? -10.063 -6.218 -7.735 1.00 90.44 97 SER A N 1
ATOM 764 C CA . SER A 1 97 ? -9.840 -6.360 -9.179 1.00 90.44 97 SER A CA 1
ATOM 765 C C . SER A 1 97 ? -10.205 -5.085 -9.938 1.00 90.44 97 SER A C 1
ATOM 767 O O . SER A 1 97 ? -9.458 -4.670 -10.817 1.00 90.44 97 SER A O 1
ATOM 769 N N . PHE A 1 98 ? -11.304 -4.418 -9.575 1.00 89.56 98 PHE A N 1
ATOM 770 C CA . PHE A 1 98 ? -11.668 -3.135 -10.186 1.00 89.56 98 PHE A CA 1
ATOM 771 C C . PHE A 1 98 ? -10.762 -1.992 -9.729 1.00 89.56 98 PHE A C 1
ATOM 773 O O . PHE A 1 98 ? -10.353 -1.169 -10.548 1.00 89.56 98 PHE A O 1
ATOM 780 N N . ALA A 1 99 ? -10.404 -1.963 -8.443 1.00 92.62 99 ALA A N 1
ATOM 781 C CA . ALA A 1 99 ? -9.531 -0.931 -7.889 1.00 92.62 99 ALA A CA 1
ATOM 782 C C . ALA A 1 99 ? -8.131 -0.924 -8.523 1.00 92.62 99 ALA A C 1
ATOM 784 O O . ALA A 1 99 ? -7.478 0.111 -8.531 1.00 92.62 99 ALA A O 1
ATOM 785 N N . THR A 1 100 ? -7.672 -2.052 -9.069 1.00 92.62 100 THR A N 1
ATOM 786 C CA . THR A 1 100 ? -6.325 -2.197 -9.649 1.00 92.62 100 THR A CA 1
ATOM 787 C C . THR A 1 100 ? -6.264 -1.917 -11.148 1.00 92.62 100 THR A C 1
ATOM 789 O O . THR A 1 100 ? -5.172 -1.803 -11.705 1.00 92.62 100 THR A O 1
ATOM 792 N N . LEU A 1 101 ? -7.411 -1.738 -11.814 1.00 93.56 101 LEU A N 1
ATOM 793 C CA . LEU A 1 101 ? -7.463 -1.443 -13.248 1.00 93.56 101 LEU A CA 1
ATOM 794 C C . LEU A 1 101 ? -6.633 -0.221 -13.670 1.00 93.56 101 LEU A C 1
ATOM 796 O O . LEU A 1 101 ? -5.964 -0.330 -14.699 1.00 93.56 101 LEU A O 1
ATOM 800 N N . PRO A 1 102 ? -6.602 0.910 -12.929 1.00 95.06 102 PRO A N 1
ATOM 801 C CA . PRO A 1 102 ? -5.753 2.037 -13.306 1.00 95.06 102 PRO A CA 1
ATOM 802 C C . PRO A 1 102 ? -4.280 1.627 -13.424 1.00 95.06 102 PRO A C 1
ATOM 804 O O . PRO A 1 102 ? -3.639 1.941 -14.425 1.00 95.06 102 PRO A O 1
ATOM 807 N N . LEU A 1 103 ? -3.770 0.860 -12.453 1.00 92.88 103 LEU A N 1
ATOM 808 C CA . LEU A 1 103 ? -2.401 0.343 -12.464 1.00 92.88 103 LEU A CA 1
ATOM 809 C C . LEU A 1 103 ? -2.148 -0.590 -13.660 1.00 92.88 103 LEU A C 1
ATOM 811 O O . LEU A 1 103 ? -1.146 -0.439 -14.352 1.00 92.88 103 LEU A O 1
ATOM 815 N N . LEU A 1 104 ? -3.067 -1.520 -13.946 1.00 93.00 104 LEU A N 1
ATOM 816 C CA . LEU A 1 104 ? -2.935 -2.457 -15.074 1.00 93.00 104 LEU A CA 1
ATOM 817 C C . LEU A 1 104 ? -2.930 -1.751 -16.441 1.00 93.00 104 LEU A C 1
ATOM 819 O O . LEU A 1 104 ? -2.280 -2.223 -17.380 1.00 93.00 104 LEU A O 1
ATOM 823 N N . MET A 1 105 ? -3.680 -0.653 -16.561 1.00 93.00 105 MET A N 1
ATOM 824 C CA . MET A 1 105 ? -3.757 0.152 -17.782 1.00 93.00 105 MET A CA 1
ATOM 825 C C . MET A 1 105 ? -2.515 1.019 -17.980 1.00 93.00 105 MET A C 1
ATOM 827 O O . MET A 1 105 ? -2.071 1.174 -19.113 1.00 93.00 105 MET A O 1
ATOM 831 N N . ALA A 1 106 ? -1.956 1.559 -16.896 1.00 93.81 106 ALA A N 1
ATOM 832 C CA . ALA A 1 106 ? -0.755 2.387 -16.940 1.00 93.81 106 ALA A CA 1
ATOM 833 C C . ALA A 1 106 ? 0.545 1.581 -17.061 1.00 93.81 106 ALA A C 1
ATOM 835 O O . ALA A 1 106 ? 1.554 2.149 -17.456 1.00 93.81 106 ALA A O 1
ATOM 836 N N . TYR A 1 107 ? 0.524 0.283 -16.738 1.00 91.75 107 TYR A N 1
ATOM 837 C CA . TYR A 1 107 ? 1.703 -0.577 -16.790 1.00 91.75 107 TYR A CA 1
ATOM 838 C C . TYR A 1 107 ? 2.337 -0.604 -18.189 1.00 91.75 107 TYR A C 1
ATOM 840 O O . TYR A 1 107 ? 1.771 -1.195 -19.120 1.00 91.75 107 TYR A O 1
ATOM 848 N N . ALA A 1 108 ? 3.527 -0.008 -18.305 1.00 86.62 108 ALA A N 1
ATOM 849 C CA . ALA A 1 108 ? 4.316 0.040 -19.535 1.00 86.62 108 ALA A CA 1
ATOM 850 C C . ALA A 1 108 ? 5.511 -0.937 -19.537 1.00 86.62 108 ALA A C 1
ATOM 852 O O . ALA A 1 108 ? 6.262 -0.987 -20.509 1.00 86.62 108 ALA A O 1
ATOM 853 N N . GLY A 1 109 ? 5.685 -1.720 -18.467 1.00 86.25 109 GLY A N 1
ATOM 854 C CA . GLY A 1 109 ? 6.792 -2.666 -18.324 1.00 86.25 109 GLY A CA 1
ATOM 855 C C . GLY A 1 109 ? 6.675 -3.936 -19.180 1.00 86.25 109 GLY A C 1
ATOM 856 O O . GLY A 1 109 ? 5.670 -4.200 -19.845 1.00 86.25 109 GLY A O 1
ATOM 857 N N . HIS A 1 110 ? 7.727 -4.756 -19.135 1.00 89.50 110 HIS A N 1
ATOM 858 C CA . HIS A 1 110 ? 7.797 -6.020 -19.868 1.00 89.50 110 HIS A CA 1
ATOM 859 C C . HIS A 1 110 ? 6.855 -7.094 -19.299 1.00 89.50 110 HIS A C 1
ATOM 861 O O . HIS A 1 110 ? 6.779 -7.301 -18.093 1.00 89.50 110 HIS A O 1
ATOM 867 N N . THR A 1 111 ? 6.199 -7.855 -20.180 1.00 91.75 111 THR A N 1
ATOM 868 C CA . THR A 1 111 ? 5.374 -9.030 -19.826 1.00 91.75 111 THR A CA 1
ATOM 869 C C . THR A 1 111 ? 6.159 -10.344 -19.814 1.00 91.75 111 THR A C 1
ATOM 871 O O . THR A 1 111 ? 5.575 -11.425 -19.696 1.00 91.75 111 THR A O 1
ATOM 874 N N . THR A 1 112 ? 7.481 -10.260 -19.950 1.00 90.69 112 THR A N 1
ATOM 875 C CA . THR A 1 112 ? 8.390 -11.400 -19.933 1.00 90.69 112 THR A CA 1
ATOM 876 C C . THR A 1 112 ? 8.805 -11.738 -18.507 1.00 90.69 112 THR A C 1
ATOM 878 O O . THR A 1 112 ? 9.141 -10.865 -17.709 1.00 90.69 112 THR A O 1
ATOM 881 N N . ILE A 1 113 ? 8.805 -13.029 -18.180 1.00 89.94 113 ILE A N 1
ATOM 882 C CA . ILE A 1 113 ? 9.289 -13.546 -16.899 1.00 89.94 113 ILE A CA 1
ATOM 883 C C . ILE A 1 113 ? 10.539 -14.393 -17.105 1.00 89.94 113 ILE A C 1
ATOM 885 O O . ILE A 1 113 ? 10.677 -15.086 -18.113 1.00 89.94 113 ILE A O 1
ATOM 889 N N . VAL A 1 114 ? 11.434 -14.366 -16.122 1.00 89.56 114 VAL A N 1
ATOM 890 C CA . VAL A 1 114 ? 12.576 -15.283 -16.055 1.00 89.56 114 VAL A CA 1
ATOM 891 C C . VAL A 1 114 ? 12.142 -16.535 -15.302 1.00 89.56 114 VAL A C 1
ATOM 893 O O . VAL A 1 114 ? 11.660 -16.450 -14.169 1.00 89.56 114 VAL A O 1
ATOM 896 N N . ILE A 1 115 ? 12.300 -17.705 -15.920 1.00 87.62 115 ILE A N 1
ATOM 897 C CA . ILE A 1 115 ? 11.914 -18.977 -15.307 1.00 87.62 115 ILE A CA 1
ATOM 898 C C . ILE A 1 115 ? 12.916 -19.334 -14.193 1.00 87.62 115 ILE A C 1
ATOM 900 O O . ILE A 1 115 ? 14.128 -19.315 -14.425 1.00 87.62 115 ILE A O 1
ATOM 904 N N . PRO A 1 116 ? 12.456 -19.701 -12.979 1.00 85.25 116 PRO A N 1
ATOM 905 C CA . PRO A 1 116 ? 13.345 -20.173 -11.923 1.00 85.25 116 PRO A CA 1
ATOM 906 C C . PRO A 1 116 ? 14.190 -21.367 -12.382 1.00 85.25 116 PRO A C 1
ATOM 908 O O . PRO A 1 116 ? 13.659 -22.319 -12.952 1.00 85.25 116 PRO A O 1
ATOM 911 N N . LYS A 1 117 ? 15.492 -21.367 -12.063 1.00 85.31 117 LYS A N 1
ATOM 912 C CA . LYS A 1 117 ? 16.456 -22.393 -12.518 1.00 85.31 117 LYS A CA 1
ATOM 913 C C . LYS A 1 117 ? 15.990 -23.854 -12.376 1.00 85.31 117 LYS A C 1
ATOM 915 O O . LYS A 1 117 ? 16.207 -24.612 -13.318 1.00 85.31 117 LYS A O 1
ATOM 920 N N . PRO A 1 118 ? 15.323 -24.273 -11.280 1.00 87.00 118 PRO A N 1
ATOM 921 C CA . PRO A 1 118 ? 14.832 -25.649 -11.149 1.00 87.00 118 PRO A CA 1
ATOM 922 C C . PRO A 1 118 ? 13.759 -26.049 -12.176 1.00 87.00 118 PRO A C 1
ATOM 924 O O . PRO A 1 118 ? 13.564 -27.236 -12.416 1.00 87.00 118 PRO A O 1
ATOM 927 N N . LEU A 1 119 ? 13.055 -25.078 -12.766 1.00 84.25 119 LEU A N 1
ATOM 928 C CA . LEU A 1 119 ? 11.953 -25.291 -13.710 1.00 84.25 119 LEU A CA 1
ATOM 929 C C . LEU A 1 119 ? 12.396 -25.239 -15.180 1.00 84.25 119 LEU A C 1
ATOM 931 O O . LEU A 1 119 ? 11.680 -25.748 -16.042 1.00 84.25 119 LEU A O 1
ATOM 935 N N . ILE A 1 120 ? 13.579 -24.680 -15.468 1.00 85.19 120 ILE A N 1
ATOM 936 C CA . ILE A 1 120 ? 14.124 -24.557 -16.831 1.00 85.19 120 ILE A CA 1
ATOM 937 C C . ILE A 1 120 ? 14.166 -25.909 -17.572 1.00 85.19 120 ILE A C 1
ATOM 939 O O . ILE A 1 120 ? 13.694 -25.950 -18.710 1.00 85.19 120 ILE A O 1
ATOM 943 N N . PRO A 1 121 ? 14.614 -27.032 -16.961 1.00 85.56 121 PRO A N 1
ATOM 944 C CA . PRO A 1 121 ? 14.658 -28.322 -17.655 1.00 85.56 121 PRO A CA 1
ATOM 945 C C . PRO A 1 121 ? 13.292 -28.836 -18.131 1.00 85.56 121 PRO A C 1
ATOM 947 O O . PRO A 1 121 ? 13.240 -29.652 -19.046 1.00 85.56 121 PRO A O 1
ATOM 950 N N . TYR A 1 122 ? 12.194 -28.384 -17.515 1.00 87.00 122 TYR A N 1
ATOM 951 C CA . TYR A 1 122 ? 10.838 -28.840 -17.832 1.00 87.00 122 TYR A CA 1
ATOM 952 C C . TYR A 1 122 ? 10.122 -27.939 -18.836 1.00 87.00 122 TYR A C 1
ATOM 954 O O . TYR A 1 122 ? 9.267 -28.413 -19.579 1.00 87.00 122 TYR A O 1
ATOM 962 N N . LEU A 1 123 ? 10.430 -26.641 -18.827 1.00 81.94 123 LEU A N 1
ATOM 963 C CA . LEU A 1 123 ? 9.689 -25.642 -19.597 1.00 81.94 123 LEU A CA 1
ATOM 964 C C . LEU A 1 123 ? 10.407 -25.238 -20.884 1.00 81.94 123 LEU A C 1
ATOM 966 O O . LEU A 1 123 ? 9.730 -24.872 -21.840 1.00 81.94 123 LEU A O 1
ATOM 970 N N . GLY A 1 124 ? 11.738 -25.357 -20.942 1.00 79.12 124 GLY A N 1
ATOM 971 C CA . GLY A 1 124 ? 12.537 -25.076 -22.135 1.00 79.12 124 GLY A CA 1
ATOM 972 C C . GLY A 1 124 ? 13.235 -23.712 -22.100 1.00 79.12 124 GLY A C 1
ATOM 973 O O . GLY A 1 124 ? 14.451 -23.685 -21.917 1.00 79.12 124 GLY A O 1
ATOM 974 N N . PRO A 1 125 ? 12.533 -22.579 -22.303 1.00 80.25 125 PRO A N 1
ATOM 975 C CA . PRO A 1 125 ? 13.178 -21.279 -22.424 1.00 80.25 125 PRO A CA 1
ATOM 976 C C . PRO A 1 125 ? 13.498 -20.664 -21.055 1.00 80.25 125 PRO A C 1
ATOM 978 O O . PRO A 1 125 ? 12.733 -20.793 -20.106 1.00 80.25 125 PRO A O 1
ATOM 981 N N . GLU A 1 126 ? 14.614 -19.937 -20.956 1.00 83.94 126 GLU A N 1
ATOM 982 C CA . GLU A 1 126 ? 14.978 -19.187 -19.739 1.00 83.94 126 GLU A CA 1
ATOM 983 C C . GLU A 1 126 ? 14.076 -17.961 -19.514 1.00 83.94 126 GLU A C 1
ATOM 985 O O . GLU A 1 126 ? 13.866 -17.535 -18.377 1.00 83.94 126 GLU A O 1
ATOM 990 N N . VAL A 1 127 ? 13.518 -17.418 -20.601 1.00 87.25 127 VAL A N 1
ATOM 991 C CA . VAL A 1 127 ? 12.627 -16.254 -20.611 1.00 87.25 127 VAL A CA 1
ATOM 992 C C . VAL A 1 127 ? 11.337 -16.619 -21.338 1.00 87.25 127 VAL A C 1
ATOM 994 O O . VAL A 1 127 ? 11.376 -17.117 -22.462 1.00 87.25 127 VAL A O 1
ATOM 997 N N . LEU A 1 128 ? 10.195 -16.351 -20.708 1.00 88.81 128 LEU A N 1
ATOM 998 C CA . LEU A 1 128 ? 8.869 -16.625 -21.258 1.00 88.81 128 LEU A CA 1
ATOM 999 C C . LEU A 1 128 ? 8.058 -15.331 -21.343 1.00 88.81 128 LEU A C 1
ATOM 1001 O O . LEU A 1 128 ? 7.879 -14.658 -20.330 1.00 88.81 128 LEU A O 1
ATOM 1005 N N . ASP A 1 129 ? 7.535 -15.005 -22.526 1.00 90.75 129 ASP A N 1
ATOM 1006 C CA . ASP A 1 129 ? 6.557 -13.925 -22.681 1.00 90.75 129 ASP A CA 1
ATOM 1007 C C . ASP A 1 129 ? 5.148 -14.432 -22.367 1.00 90.75 129 ASP A C 1
ATOM 1009 O O . ASP A 1 129 ? 4.629 -15.336 -23.024 1.00 90.75 129 ASP A O 1
ATOM 1013 N N . LEU A 1 130 ? 4.532 -13.853 -21.338 1.00 91.81 130 LEU A N 1
ATOM 1014 C CA . LEU A 1 130 ? 3.186 -14.205 -20.894 1.00 91.81 130 LEU A CA 1
ATOM 1015 C C . LEU A 1 130 ? 2.102 -13.318 -21.523 1.00 91.81 130 LEU A C 1
ATOM 1017 O O . LEU A 1 130 ? 0.914 -13.640 -21.421 1.00 91.81 130 LEU A O 1
ATOM 1021 N N . GLY A 1 131 ? 2.475 -12.189 -22.135 1.00 91.81 131 GLY A N 1
ATOM 1022 C CA . GLY A 1 131 ? 1.537 -11.220 -22.697 1.00 91.81 131 GLY A CA 1
ATOM 1023 C C . GLY A 1 131 ? 0.407 -10.847 -21.725 1.00 91.81 131 GLY A C 1
ATOM 1024 O O . GLY A 1 131 ? 0.637 -10.386 -20.606 1.00 91.81 131 GLY A O 1
ATOM 1025 N N . TRP A 1 132 ? -0.846 -11.069 -22.134 1.00 91.06 132 TRP A N 1
ATOM 1026 C CA . TRP A 1 132 ? -2.029 -10.723 -21.333 1.00 91.06 132 TRP A CA 1
ATOM 1027 C C . TRP A 1 132 ? -2.140 -11.512 -20.016 1.00 91.06 132 TRP A C 1
ATOM 1029 O O . TRP A 1 132 ? -2.707 -11.001 -19.047 1.00 91.06 132 TRP A O 1
ATOM 1039 N N . ILE A 1 133 ? -1.569 -12.721 -19.946 1.00 94.31 133 ILE A N 1
ATOM 1040 C CA . ILE A 1 133 ? -1.577 -13.549 -18.731 1.00 94.31 133 ILE A CA 1
ATOM 1041 C C . ILE A 1 133 ? -0.776 -12.858 -17.622 1.00 94.31 133 ILE A C 1
ATOM 1043 O O . ILE A 1 133 ? -1.163 -12.927 -16.457 1.00 94.31 133 ILE A O 1
ATOM 1047 N N . TYR A 1 134 ? 0.277 -12.109 -17.971 1.00 94.06 134 TYR A N 1
ATOM 1048 C CA . TYR A 1 134 ? 1.025 -11.296 -17.010 1.00 94.06 134 TYR A CA 1
ATOM 1049 C C . TYR A 1 134 ? 0.140 -10.219 -16.370 1.00 94.06 134 TYR A C 1
ATOM 1051 O O . TYR A 1 134 ? 0.171 -10.012 -15.159 1.00 94.06 134 TYR A O 1
ATOM 1059 N N . LYS A 1 135 ? -0.716 -9.566 -17.168 1.00 91.94 135 LYS A N 1
ATOM 1060 C CA . LYS A 1 135 ? -1.666 -8.564 -16.660 1.00 91.94 135 LYS A CA 1
ATOM 1061 C C . LYS A 1 135 ? -2.730 -9.187 -15.761 1.00 91.94 135 LYS A C 1
ATOM 1063 O O . LYS A 1 135 ? -3.044 -8.615 -14.719 1.00 91.94 135 LYS A O 1
ATOM 1068 N N . LEU A 1 136 ? -3.232 -10.373 -16.116 1.00 92.75 136 LEU A N 1
ATOM 1069 C CA . LEU A 1 136 ? -4.120 -11.139 -15.238 1.00 92.75 136 LEU A CA 1
ATOM 1070 C C . LEU A 1 136 ? -3.427 -11.464 -13.906 1.00 92.75 136 LEU A C 1
ATOM 1072 O O . LEU A 1 136 ? -4.011 -11.243 -12.848 1.00 92.75 136 LEU A O 1
ATOM 1076 N N . TYR A 1 137 ? -2.175 -11.925 -13.953 1.00 94.06 137 TYR A N 1
ATOM 1077 C CA . TYR A 1 137 ? -1.366 -12.176 -12.762 1.00 94.06 137 TYR A CA 1
ATOM 1078 C C . TYR A 1 137 ? -1.219 -10.923 -11.885 1.00 94.06 137 TYR A C 1
ATOM 1080 O O . TYR A 1 137 ? -1.459 -11.015 -10.686 1.00 94.06 137 TYR A O 1
ATOM 1088 N N . MET A 1 138 ? -0.909 -9.751 -12.454 1.00 93.31 138 MET A N 1
ATOM 1089 C CA . MET A 1 138 ? -0.810 -8.500 -11.685 1.00 93.31 138 MET A CA 1
ATOM 1090 C C . MET A 1 138 ? -2.116 -8.155 -10.953 1.00 93.31 138 MET A C 1
ATOM 1092 O O . MET A 1 138 ? -2.088 -7.778 -9.782 1.00 93.31 138 MET A O 1
ATOM 1096 N N . GLY A 1 139 ? -3.265 -8.318 -11.618 1.00 92.50 139 GLY A N 1
ATOM 1097 C CA . GLY A 1 139 ? -4.571 -8.103 -10.990 1.00 92.50 139 GLY A CA 1
ATOM 1098 C C . GLY A 1 139 ? -4.840 -9.095 -9.853 1.00 92.50 139 GLY A C 1
ATOM 1099 O O . GLY A 1 139 ? -5.253 -8.699 -8.762 1.00 92.50 139 GLY A O 1
ATOM 1100 N N . LEU A 1 140 ? -4.551 -10.381 -10.075 1.00 94.00 140 LEU A N 1
ATOM 1101 C CA . LEU A 1 140 ? -4.697 -11.424 -9.055 1.00 94.00 140 LEU A CA 1
ATOM 1102 C C . LEU A 1 140 ? -3.734 -11.233 -7.879 1.00 94.00 140 LEU A C 1
ATOM 1104 O O . LEU A 1 140 ? -4.114 -11.507 -6.743 1.00 94.00 140 LEU A O 1
ATOM 1108 N N . LEU A 1 141 ? -2.524 -10.728 -8.123 1.00 93.81 141 LEU A N 1
ATOM 1109 C CA . LEU A 1 141 ? -1.550 -10.417 -7.080 1.00 93.81 141 LEU A CA 1
ATOM 1110 C C . LEU A 1 141 ? -2.093 -9.346 -6.133 1.00 93.81 141 LEU A C 1
ATOM 1112 O O . LEU A 1 141 ? -1.994 -9.491 -4.919 1.00 93.81 141 LEU A O 1
ATOM 1116 N N . ALA A 1 142 ? -2.718 -8.299 -6.669 1.00 91.12 142 ALA A N 1
ATOM 1117 C CA . ALA A 1 142 ? -3.316 -7.266 -5.837 1.00 91.12 142 ALA A CA 1
ATOM 1118 C C . ALA A 1 142 ? -4.508 -7.789 -5.014 1.00 91.12 142 ALA A C 1
ATOM 1120 O O . ALA A 1 142 ? -4.595 -7.486 -3.824 1.00 91.12 142 ALA A O 1
ATOM 1121 N N . VAL A 1 143 ? -5.371 -8.627 -5.608 1.00 92.38 143 VAL A N 1
ATOM 1122 C CA . VAL A 1 143 ? -6.455 -9.323 -4.885 1.00 92.38 143 VAL A CA 1
ATOM 1123 C C . VAL A 1 143 ? -5.885 -10.203 -3.771 1.00 92.38 143 VAL A C 1
ATOM 1125 O O . VAL A 1 143 ? -6.402 -10.200 -2.655 1.00 92.38 143 VAL A O 1
ATOM 1128 N N . PHE A 1 144 ? -4.822 -10.955 -4.058 1.00 94.62 144 PHE A N 1
ATOM 1129 C CA . PHE A 1 144 ? -4.151 -11.800 -3.079 1.00 94.62 144 PHE A CA 1
ATOM 1130 C C . PHE A 1 144 ? -3.623 -10.960 -1.915 1.00 94.62 144 PHE A C 1
ATOM 1132 O O . PHE A 1 144 ? -4.025 -11.200 -0.783 1.00 94.62 144 PHE A O 1
ATOM 1139 N N . CYS A 1 145 ? -2.828 -9.921 -2.183 1.00 94.19 145 CYS A N 1
ATOM 1140 C CA . CYS A 1 145 ? -2.220 -9.085 -1.147 1.00 94.19 145 CYS A CA 1
ATOM 1141 C C . CYS A 1 145 ? -3.246 -8.488 -0.171 1.00 94.19 145 CYS A C 1
ATOM 1143 O O . CYS A 1 145 ? -3.041 -8.559 1.041 1.00 94.19 145 CYS A O 1
ATOM 1145 N N . THR A 1 146 ? -4.362 -7.936 -0.667 1.00 91.31 146 THR A N 1
ATOM 1146 C CA . TH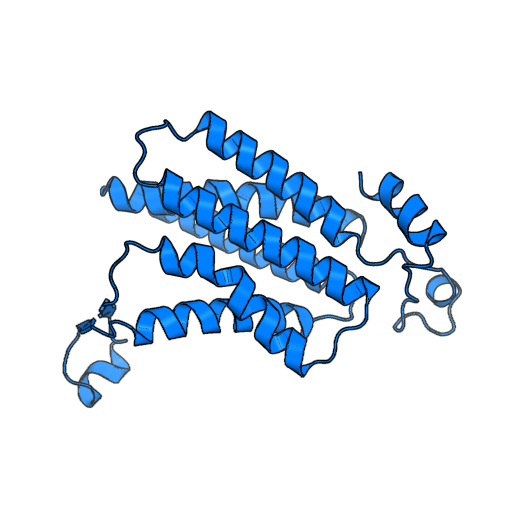R A 1 146 ? -5.383 -7.334 0.209 1.00 91.31 146 THR A CA 1
ATOM 1147 C C . THR A 1 146 ? -6.091 -8.376 1.066 1.00 91.31 146 THR A C 1
ATOM 1149 O O . THR A 1 146 ? -6.350 -8.136 2.242 1.00 91.31 146 THR A O 1
ATOM 1152 N N . ASN A 1 147 ? -6.387 -9.549 0.501 1.00 91.12 147 ASN A N 1
ATOM 1153 C CA . ASN A 1 147 ? -7.072 -10.609 1.234 1.00 91.12 147 ASN A CA 1
ATOM 1154 C C . ASN A 1 147 ? -6.136 -11.339 2.204 1.00 91.12 147 ASN A C 1
ATOM 1156 O O . ASN A 1 147 ? -6.572 -11.690 3.293 1.00 91.12 147 ASN A O 1
ATOM 1160 N N . SER A 1 148 ? -4.860 -11.530 1.859 1.00 93.69 148 SER A N 1
ATOM 1161 C CA . SER A 1 148 ? -3.875 -12.211 2.706 1.00 93.69 148 SER A CA 1
ATOM 1162 C C . SER A 1 148 ? -3.664 -11.508 4.044 1.00 93.69 148 SER A C 1
ATOM 1164 O O . SER A 1 148 ? -3.628 -12.182 5.069 1.00 93.69 148 SER A O 1
ATOM 1166 N N . ILE A 1 149 ? -3.572 -10.174 4.050 1.00 94.19 149 ILE A N 1
ATOM 1167 C CA . ILE A 1 149 ? -3.470 -9.403 5.300 1.00 94.19 149 ILE A CA 1
ATOM 1168 C C . ILE A 1 149 ? -4.781 -9.512 6.088 1.00 94.19 149 ILE A C 1
ATOM 1170 O O . ILE A 1 149 ? -4.751 -9.761 7.288 1.00 94.19 149 ILE A O 1
ATOM 1174 N N . ASN A 1 150 ? -5.926 -9.403 5.406 1.00 91.56 150 ASN A N 1
ATOM 1175 C CA . ASN A 1 150 ? -7.245 -9.400 6.042 1.00 91.56 150 ASN A CA 1
ATOM 1176 C C . ASN A 1 150 ? -7.607 -10.753 6.696 1.00 91.56 150 ASN A C 1
ATOM 1178 O O . ASN A 1 150 ? -8.213 -10.793 7.760 1.00 91.56 150 ASN A O 1
ATOM 1182 N N . ILE A 1 151 ? -7.198 -11.886 6.109 1.00 93.31 151 ILE A N 1
ATOM 1183 C CA . ILE A 1 151 ? -7.377 -13.208 6.744 1.00 93.31 151 ILE A CA 1
ATOM 1184 C C . ILE A 1 151 ? -6.355 -13.472 7.858 1.00 93.31 151 ILE A C 1
ATOM 1186 O O . ILE A 1 151 ? -6.586 -14.329 8.709 1.00 93.31 151 ILE A O 1
ATOM 1190 N N . HIS A 1 152 ? -5.222 -12.762 7.852 1.00 94.50 152 HIS A N 1
ATOM 1191 C CA . HIS A 1 152 ? -4.170 -12.863 8.861 1.00 94.50 152 HIS A CA 1
ATOM 1192 C C . HIS A 1 152 ? -4.291 -11.727 9.889 1.00 94.50 152 HIS A C 1
ATOM 1194 O O . HIS A 1 152 ? -3.347 -10.973 10.135 1.00 94.50 152 HIS A O 1
ATOM 1200 N N . ALA A 1 153 ? -5.486 -11.613 10.469 1.00 93.12 153 ALA A N 1
ATOM 1201 C CA . ALA A 1 153 ? -5.908 -10.547 11.370 1.00 93.12 153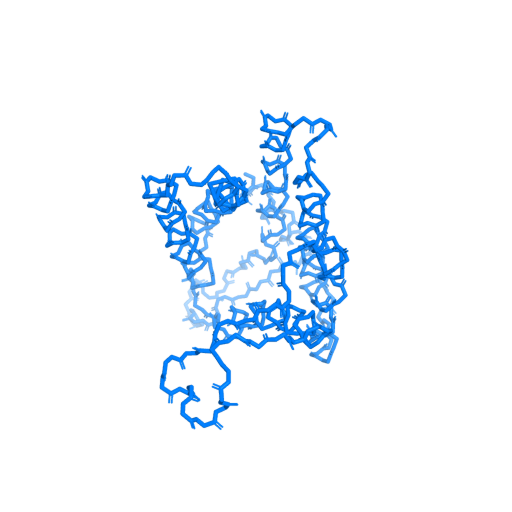 ALA A CA 1
ATOM 1202 C C . ALA A 1 153 ? -6.522 -11.108 12.668 1.00 93.12 153 ALA A C 1
ATOM 1204 O O . ALA A 1 153 ? -6.592 -12.321 12.874 1.00 93.12 153 ALA A O 1
ATOM 1205 N N . GLY A 1 154 ? -6.972 -10.219 13.559 1.00 90.25 154 GLY A N 1
ATOM 1206 C CA . GLY A 1 154 ? -7.726 -10.593 14.765 1.00 90.25 154 GLY A CA 1
ATOM 1207 C C . GLY A 1 154 ? -6.928 -10.591 16.072 1.00 90.25 154 GLY A C 1
ATOM 1208 O O . GLY A 1 154 ? -7.471 -10.959 17.113 1.00 90.25 154 GLY A O 1
ATOM 1209 N N . LEU A 1 155 ? -5.668 -10.149 16.045 1.00 94.31 155 LEU A N 1
ATOM 1210 C CA . LEU A 1 155 ? -4.866 -9.841 17.233 1.00 94.31 155 LEU A CA 1
ATOM 1211 C C . LEU A 1 155 ? -4.433 -8.373 17.187 1.00 94.31 155 LEU A C 1
ATOM 1213 O O . LEU A 1 155 ? -4.051 -7.881 16.125 1.00 94.31 155 LEU A O 1
ATOM 1217 N N . ASN A 1 156 ? -4.451 -7.698 18.342 1.00 94.44 156 ASN A N 1
ATOM 1218 C CA . ASN A 1 156 ? -4.050 -6.291 18.450 1.00 94.44 156 ASN A CA 1
ATOM 1219 C C . ASN A 1 156 ? -2.639 -6.093 17.877 1.00 94.44 156 ASN A C 1
ATOM 1221 O O . ASN A 1 156 ? -1.697 -6.785 18.271 1.00 94.44 156 ASN A O 1
ATOM 1225 N N . GLY A 1 157 ? -2.505 -5.172 16.928 1.00 94.81 157 GLY A N 1
ATOM 1226 C CA . GLY A 1 157 ? -1.253 -4.835 16.260 1.00 94.81 157 GLY A CA 1
ATOM 1227 C C . GLY A 1 157 ? -0.837 -5.764 15.117 1.00 94.81 157 GLY A C 1
ATOM 1228 O O . GLY A 1 157 ? 0.136 -5.443 14.440 1.00 94.81 157 GLY A O 1
ATOM 1229 N N . LEU A 1 158 ? -1.519 -6.887 14.851 1.00 96.75 158 LEU A N 1
ATOM 1230 C CA . LEU A 1 158 ? -1.039 -7.881 13.875 1.00 96.75 158 LEU A CA 1
ATOM 1231 C C . LEU A 1 158 ? -1.113 -7.385 12.422 1.00 96.75 158 LEU A C 1
ATOM 1233 O O . LEU A 1 158 ? -0.157 -7.547 11.666 1.00 96.75 158 LEU A O 1
ATOM 1237 N N . GLU A 1 159 ? -2.222 -6.764 12.024 1.00 95.12 159 GLU A N 1
ATOM 1238 C CA . GLU A 1 159 ? -2.460 -6.280 10.650 1.00 95.12 159 GLU A CA 1
ATOM 1239 C C . GLU A 1 159 ? -1.495 -5.153 10.266 1.00 95.12 159 GLU A C 1
ATOM 1241 O O . GLU A 1 159 ? -0.829 -5.175 9.227 1.00 95.12 159 GLU A O 1
ATOM 1246 N N . VAL A 1 160 ? -1.368 -4.161 11.144 1.00 96.69 160 VAL A N 1
ATOM 1247 C CA . VAL A 1 160 ? -0.461 -3.034 10.926 1.00 96.69 160 VAL A CA 1
ATOM 1248 C C . VAL A 1 160 ? 0.996 -3.426 11.196 1.00 96.69 160 VAL A C 1
ATOM 1250 O O . VAL A 1 160 ? 1.892 -2.973 10.487 1.00 96.69 160 VAL A O 1
ATOM 1253 N N . GLY A 1 161 ? 1.256 -4.327 12.147 1.00 97.69 161 GLY A N 1
ATOM 1254 C CA . GLY A 1 161 ? 2.593 -4.823 12.470 1.00 97.69 161 GLY A CA 1
ATOM 1255 C C . GLY A 1 161 ? 3.231 -5.598 11.318 1.00 97.69 161 GLY A C 1
ATOM 1256 O O . GLY A 1 161 ? 4.359 -5.289 10.931 1.00 97.69 161 GLY A O 1
ATOM 1257 N N . GLN A 1 162 ? 2.506 -6.542 10.703 1.00 97.62 162 GLN A N 1
ATOM 1258 C CA . GLN A 1 162 ? 3.010 -7.244 9.513 1.00 97.62 162 GLN A CA 1
ATOM 1259 C C . GLN A 1 162 ? 3.257 -6.267 8.350 1.00 97.62 162 GLN A C 1
ATOM 1261 O O . GLN A 1 162 ? 4.274 -6.372 7.665 1.00 97.62 162 GLN A O 1
ATOM 1266 N N . THR A 1 163 ? 2.395 -5.254 8.188 1.00 97.00 163 THR A N 1
ATOM 1267 C CA . THR A 1 163 ? 2.563 -4.201 7.174 1.00 97.00 163 THR A CA 1
ATOM 1268 C C . THR A 1 163 ? 3.840 -3.391 7.411 1.00 97.00 163 THR A C 1
ATOM 1270 O O . THR A 1 163 ? 4.599 -3.157 6.472 1.00 97.00 163 THR A O 1
ATOM 1273 N N . VAL A 1 164 ? 4.136 -3.020 8.663 1.00 98.44 164 VAL A N 1
ATOM 1274 C CA . VAL A 1 164 ? 5.378 -2.323 9.046 1.00 98.44 164 VAL A CA 1
ATOM 1275 C C . VAL A 1 164 ? 6.613 -3.166 8.721 1.00 98.44 164 VAL A C 1
ATOM 1277 O O . VAL A 1 164 ? 7.581 -2.637 8.169 1.00 98.44 164 VAL A O 1
ATOM 1280 N N . VAL A 1 165 ? 6.590 -4.469 9.020 1.00 98.44 165 VAL A N 1
ATOM 1281 C CA . VAL A 1 165 ? 7.707 -5.381 8.719 1.00 98.44 165 VAL A CA 1
ATOM 1282 C C . VAL A 1 165 ? 7.937 -5.484 7.208 1.00 98.44 165 VAL A C 1
ATOM 1284 O O . VAL A 1 165 ? 9.067 -5.304 6.751 1.00 98.44 165 VAL A O 1
ATOM 1287 N N . ILE A 1 166 ? 6.876 -5.700 6.425 1.00 98.25 166 ILE A N 1
ATOM 1288 C CA . ILE A 1 166 ? 6.953 -5.801 4.959 1.00 98.25 166 ILE A CA 1
ATOM 1289 C C . ILE A 1 166 ? 7.454 -4.486 4.349 1.00 98.25 166 ILE A C 1
ATOM 1291 O O . ILE A 1 166 ? 8.393 -4.495 3.553 1.00 98.25 166 ILE A O 1
ATOM 1295 N N . ALA A 1 167 ? 6.885 -3.346 4.750 1.00 98.31 167 ALA A N 1
ATOM 1296 C CA . ALA A 1 167 ? 7.287 -2.033 4.249 1.00 98.31 167 ALA A CA 1
ATOM 1297 C C . ALA A 1 167 ? 8.754 -1.715 4.585 1.00 98.31 167 ALA A C 1
ATOM 1299 O O . ALA A 1 167 ? 9.482 -1.201 3.737 1.00 98.31 167 ALA A O 1
ATOM 1300 N N . SER A 1 168 ? 9.219 -2.081 5.783 1.00 98.50 168 SER A N 1
ATOM 1301 C CA . SER A 1 168 ? 10.626 -1.920 6.178 1.00 98.50 168 SER A CA 1
ATOM 1302 C C . SER A 1 168 ? 11.562 -2.776 5.320 1.00 98.50 168 SER A C 1
ATOM 1304 O O . SER A 1 168 ? 12.604 -2.292 4.877 1.00 98.50 168 SER A O 1
ATOM 1306 N N . ALA A 1 169 ? 11.180 -4.025 5.033 1.00 98.50 169 ALA A N 1
ATOM 1307 C CA . ALA A 1 169 ? 11.956 -4.915 4.173 1.00 98.50 169 ALA A CA 1
ATOM 1308 C C . ALA A 1 169 ? 12.039 -4.394 2.728 1.00 98.50 169 ALA A C 1
ATOM 1310 O O . ALA A 1 169 ? 13.124 -4.387 2.145 1.00 98.50 169 ALA A O 1
ATOM 1311 N N . ILE A 1 170 ? 10.927 -3.900 2.169 1.00 98.44 170 ILE A N 1
ATOM 1312 C CA . ILE A 1 170 ? 10.901 -3.294 0.827 1.00 98.44 170 ILE A CA 1
ATOM 1313 C C . ILE A 1 170 ? 11.758 -2.022 0.791 1.00 98.44 170 ILE A C 1
ATOM 1315 O O . ILE A 1 170 ? 12.531 -1.831 -0.145 1.00 98.44 170 ILE A O 1
ATOM 1319 N N . LEU A 1 171 ? 11.673 -1.170 1.817 1.00 98.25 171 LEU A N 1
ATOM 1320 C CA . LEU A 1 171 ? 12.479 0.047 1.900 1.00 98.25 171 LEU A CA 1
ATOM 1321 C C . LEU A 1 171 ? 13.980 -0.276 1.935 1.00 98.25 171 LEU A C 1
ATOM 1323 O O . LEU A 1 171 ? 14.754 0.314 1.181 1.00 98.25 171 LEU A O 1
ATOM 1327 N N . MET A 1 172 ? 14.379 -1.247 2.760 1.00 98.31 172 MET A N 1
ATOM 1328 C CA . MET A 1 172 ? 15.760 -1.723 2.828 1.00 98.31 172 MET A CA 1
ATOM 1329 C C . MET A 1 172 ? 16.226 -2.284 1.479 1.00 98.31 172 MET A C 1
ATOM 1331 O O . MET A 1 172 ? 17.298 -1.909 1.004 1.00 98.31 172 MET A O 1
ATOM 1335 N N . LEU A 1 173 ? 15.406 -3.121 0.832 1.00 98.00 173 LEU A N 1
ATOM 1336 C CA . LEU A 1 173 ? 15.693 -3.664 -0.495 1.00 98.00 173 LEU A CA 1
ATOM 1337 C C . LEU A 1 173 ? 15.922 -2.544 -1.516 1.00 98.00 173 LEU A C 1
ATOM 1339 O O . LEU A 1 173 ? 16.934 -2.558 -2.211 1.00 98.00 173 LEU A O 1
ATOM 1343 N N . ASN A 1 174 ? 15.027 -1.558 -1.585 1.00 98.06 174 ASN A N 1
ATOM 1344 C CA . ASN A 1 174 ? 15.143 -0.460 -2.542 1.00 98.06 174 ASN A CA 1
ATOM 1345 C C . ASN A 1 174 ? 16.429 0.352 -2.337 1.00 98.06 174 ASN A C 1
ATOM 1347 O O . ASN A 1 174 ? 17.125 0.646 -3.307 1.00 98.06 174 ASN A O 1
ATOM 1351 N N . ILE A 1 175 ? 16.782 0.673 -1.087 1.00 97.75 175 ILE A N 1
ATOM 1352 C CA . ILE A 1 175 ? 18.017 1.409 -0.772 1.00 97.75 175 ILE A CA 1
ATOM 1353 C C . ILE A 1 175 ? 19.249 0.607 -1.211 1.00 97.75 175 ILE A C 1
ATOM 1355 O O . ILE A 1 175 ? 20.141 1.153 -1.863 1.00 97.75 175 ILE A O 1
ATOM 1359 N N . MET A 1 176 ? 19.285 -0.692 -0.901 1.00 97.81 176 MET A N 1
ATOM 1360 C CA . MET A 1 176 ? 20.387 -1.571 -1.301 1.00 97.81 176 MET A CA 1
ATOM 1361 C C . MET A 1 176 ? 20.526 -1.651 -2.827 1.00 97.81 176 MET A C 1
ATOM 1363 O O . MET A 1 176 ? 21.636 -1.551 -3.345 1.00 97.81 176 MET A O 1
ATOM 1367 N N . GLN A 1 177 ? 19.414 -1.790 -3.551 1.00 97.19 177 GLN A N 1
ATOM 1368 C CA . GLN A 1 177 ? 19.413 -1.917 -5.011 1.00 97.19 177 GLN A CA 1
ATOM 1369 C C . GLN A 1 177 ? 19.822 -0.620 -5.723 1.00 97.19 177 GLN A C 1
ATOM 1371 O O . GLN A 1 177 ? 20.569 -0.667 -6.702 1.00 97.19 177 GLN A O 1
ATOM 1376 N N . ILE A 1 178 ? 19.423 0.545 -5.199 1.00 96.62 178 ILE A N 1
ATOM 1377 C CA . ILE A 1 178 ? 19.882 1.845 -5.714 1.00 96.62 178 ILE A CA 1
ATOM 1378 C C . ILE A 1 178 ? 21.399 2.002 -5.547 1.00 96.62 178 ILE A C 1
ATOM 1380 O O . ILE A 1 178 ? 22.068 2.523 -6.445 1.00 96.62 178 ILE A O 1
ATOM 1384 N N . GLY A 1 179 ? 21.941 1.556 -4.409 1.00 95.50 179 GLY A N 1
ATOM 1385 C CA . GLY A 1 179 ? 23.376 1.601 -4.128 1.00 95.50 179 GLY A CA 1
ATOM 1386 C C . GLY A 1 179 ? 24.198 0.612 -4.961 1.00 95.50 179 GLY A C 1
ATOM 1387 O O . GLY A 1 179 ? 25.325 0.927 -5.331 1.00 95.50 179 GLY A O 1
ATOM 1388 N N . ALA A 1 180 ? 23.638 -0.560 -5.270 1.00 96.12 180 ALA A N 1
ATOM 1389 C CA . ALA A 1 180 ? 24.337 -1.631 -5.981 1.00 96.12 180 ALA A CA 1
ATOM 1390 C C . ALA A 1 180 ? 24.311 -1.492 -7.513 1.00 96.12 180 ALA A C 1
ATOM 1392 O O . ALA A 1 180 ? 25.247 -1.931 -8.179 1.00 96.12 180 ALA A O 1
ATOM 1393 N N . SER A 1 181 ? 23.252 -0.912 -8.084 1.00 95.06 181 SER A N 1
ATOM 1394 C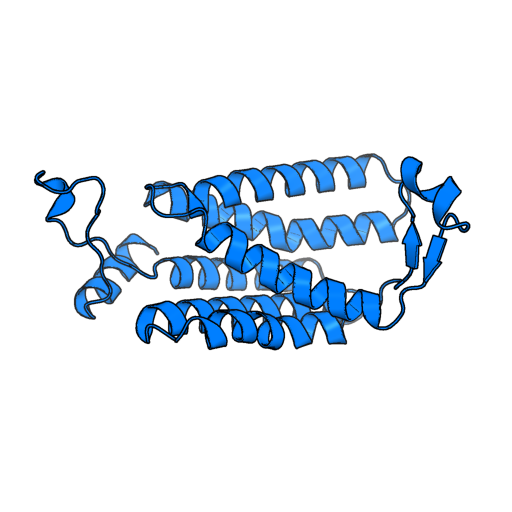 CA . SER A 1 181 ? 23.111 -0.794 -9.538 1.00 95.06 181 SER A CA 1
ATOM 1395 C C . SER A 1 181 ? 23.855 0.423 -10.101 1.00 95.06 181 SER A C 1
ATOM 1397 O O . SER A 1 181 ? 24.107 1.406 -9.402 1.00 95.06 181 SER A O 1
ATOM 1399 N N . THR A 1 182 ? 24.188 0.396 -11.389 1.00 94.00 182 THR A N 1
ATOM 1400 C CA . THR A 1 182 ? 24.637 1.565 -12.168 1.00 94.00 182 THR A CA 1
ATOM 1401 C C . THR A 1 182 ? 23.584 2.040 -13.167 1.00 94.00 182 THR A C 1
ATOM 1403 O O . THR A 1 182 ? 23.693 3.165 -13.648 1.00 94.00 182 THR A O 1
ATOM 1406 N N . ASP A 1 183 ? 22.556 1.231 -13.428 1.00 95.06 183 ASP A N 1
ATOM 1407 C CA . ASP A 1 183 ? 21.491 1.520 -14.384 1.00 95.06 183 ASP A CA 1
ATOM 1408 C C . ASP A 1 183 ? 20.538 2.608 -13.841 1.00 95.06 183 ASP A C 1
ATOM 1410 O O . ASP A 1 183 ? 19.883 2.393 -12.812 1.00 95.06 183 ASP A O 1
ATOM 1414 N N . PRO A 1 184 ? 20.455 3.786 -14.493 1.00 90.88 184 PRO A N 1
ATOM 1415 C CA . PRO A 1 184 ? 19.583 4.873 -14.063 1.00 90.88 184 PRO A CA 1
ATOM 1416 C C . PRO A 1 184 ? 18.096 4.506 -14.042 1.00 90.88 184 PRO A C 1
ATOM 1418 O O . PRO A 1 184 ? 17.390 4.948 -13.135 1.00 90.88 184 PRO A O 1
ATOM 1421 N N . GLU A 1 185 ? 17.615 3.707 -14.996 1.00 90.75 185 GLU A N 1
ATOM 1422 C CA . GLU A 1 185 ? 16.196 3.346 -15.093 1.00 90.75 185 GLU A CA 1
ATOM 1423 C C . GLU A 1 185 ? 15.807 2.403 -13.951 1.00 90.75 185 GLU A C 1
ATOM 1425 O O . GLU A 1 185 ? 14.838 2.644 -13.226 1.00 90.75 185 GLU A O 1
ATOM 1430 N N . TYR A 1 186 ? 16.653 1.406 -13.685 1.00 91.81 186 TYR A N 1
ATOM 1431 C CA . TYR A 1 186 ? 16.504 0.515 -12.538 1.00 91.81 186 TYR A CA 1
ATOM 1432 C C . TYR A 1 186 ? 16.518 1.272 -11.200 1.00 91.81 186 TYR A C 1
ATOM 1434 O O . TYR A 1 186 ? 15.707 1.007 -10.309 1.00 91.81 186 TYR A O 1
ATOM 1442 N N . LYS A 1 187 ? 17.400 2.271 -11.050 1.00 94.62 187 LYS A N 1
ATOM 1443 C CA . LYS A 1 187 ? 17.415 3.134 -9.856 1.00 94.62 187 LYS A CA 1
ATOM 1444 C C . LYS A 1 187 ? 16.130 3.938 -9.707 1.00 94.62 187 LYS A C 1
ATOM 1446 O O . LYS A 1 187 ? 15.632 4.062 -8.589 1.00 94.62 187 LYS A O 1
ATOM 1451 N N . GLN A 1 188 ? 15.598 4.475 -10.803 1.00 92.50 188 GLN A N 1
ATOM 1452 C CA . GLN A 1 188 ? 14.340 5.220 -10.786 1.00 92.50 188 GLN A CA 1
ATOM 1453 C C . GLN A 1 188 ? 13.158 4.335 -10.382 1.00 92.50 188 GLN A C 1
ATOM 1455 O O . GLN A 1 188 ? 12.350 4.775 -9.570 1.00 92.50 188 GLN A O 1
ATOM 1460 N N . ALA A 1 189 ? 13.103 3.080 -10.836 1.00 93.38 189 ALA A N 1
ATOM 1461 C CA . ALA A 1 189 ? 12.072 2.128 -10.416 1.00 93.38 189 ALA A CA 1
ATOM 1462 C C . ALA A 1 189 ? 12.094 1.879 -8.892 1.00 93.38 189 ALA A C 1
ATOM 1464 O O . ALA A 1 189 ? 11.055 1.871 -8.225 1.00 93.38 189 ALA A O 1
ATOM 1465 N N . HIS A 1 190 ? 13.286 1.744 -8.301 1.00 96.25 190 HIS A N 1
ATOM 1466 C CA . HIS A 1 190 ? 13.420 1.624 -6.847 1.00 96.25 190 HIS A CA 1
ATOM 1467 C C . HIS A 1 190 ? 13.107 2.934 -6.111 1.00 96.25 190 HIS A C 1
ATOM 1469 O O . HIS A 1 190 ? 12.485 2.892 -5.050 1.00 96.25 190 HIS A O 1
ATOM 1475 N N . ALA A 1 191 ? 13.470 4.094 -6.665 1.00 94.75 191 ALA A N 1
ATOM 1476 C CA . ALA A 1 191 ? 13.117 5.395 -6.095 1.00 94.75 191 ALA A CA 1
ATOM 1477 C C . ALA A 1 191 ? 11.596 5.628 -6.102 1.00 94.75 191 ALA A C 1
ATOM 1479 O O . ALA A 1 191 ? 11.034 6.024 -5.082 1.00 94.75 191 ALA A O 1
ATOM 1480 N N . PHE A 1 192 ? 10.920 5.280 -7.202 1.00 94.75 192 PHE A N 1
ATOM 1481 C CA . PHE A 1 192 ? 9.460 5.267 -7.319 1.00 94.75 192 PHE A CA 1
ATOM 1482 C C . PHE A 1 192 ? 8.822 4.460 -6.184 1.00 94.75 192 PHE A C 1
ATOM 1484 O O . PHE A 1 192 ? 7.914 4.939 -5.503 1.00 94.75 192 PHE A O 1
ATOM 1491 N N . SER A 1 193 ? 9.342 3.254 -5.932 1.00 96.88 193 SER A N 1
ATOM 1492 C CA . SER A 1 193 ? 8.871 2.400 -4.841 1.00 96.88 193 SER A CA 1
ATOM 1493 C C . SER A 1 193 ? 9.099 3.045 -3.466 1.00 96.88 193 SER A C 1
ATOM 1495 O O . SER A 1 193 ? 8.194 3.039 -2.634 1.00 96.88 193 SER A O 1
ATOM 1497 N N . ILE A 1 194 ? 10.252 3.686 -3.229 1.00 96.81 194 ILE A N 1
ATOM 1498 C CA . ILE A 1 194 ? 10.530 4.417 -1.978 1.00 96.81 194 ILE A CA 1
ATOM 1499 C C . ILE A 1 194 ? 9.513 5.541 -1.742 1.00 96.81 194 ILE A C 1
ATOM 1501 O O . ILE A 1 194 ? 9.028 5.679 -0.618 1.00 96.81 194 ILE A O 1
ATOM 1505 N N . TYR A 1 195 ? 9.148 6.306 -2.776 1.00 95.56 195 TYR A N 1
ATOM 1506 C CA . TYR A 1 195 ? 8.196 7.417 -2.651 1.00 95.56 195 TYR A CA 1
ATOM 1507 C C . TYR A 1 195 ? 6.804 6.977 -2.182 1.00 95.56 195 TYR A C 1
ATOM 1509 O O . TYR A 1 195 ? 6.120 7.750 -1.515 1.00 95.56 195 TYR A O 1
ATOM 1517 N N . LEU A 1 196 ? 6.409 5.730 -2.459 1.00 97.12 196 LEU A N 1
ATOM 1518 C CA . LEU A 1 196 ? 5.178 5.135 -1.935 1.00 97.12 196 LEU A CA 1
ATOM 1519 C C . LEU A 1 196 ? 5.408 4.441 -0.582 1.00 97.12 196 LEU A C 1
ATOM 1521 O O . LEU A 1 196 ? 4.638 4.618 0.357 1.00 97.12 196 LEU A O 1
ATOM 1525 N N . VAL A 1 197 ? 6.479 3.665 -0.433 1.00 97.88 197 VAL A N 1
ATOM 1526 C CA . VAL A 1 197 ? 6.697 2.821 0.755 1.00 97.88 197 VAL A CA 1
ATOM 1527 C C . VAL A 1 197 ? 7.073 3.637 1.993 1.00 97.88 197 VAL A C 1
ATOM 1529 O O . VAL A 1 197 ? 6.666 3.287 3.101 1.00 97.88 197 VAL A O 1
ATOM 1532 N N . GLN A 1 198 ? 7.802 4.744 1.845 1.00 96.50 198 GLN A N 1
ATOM 1533 C CA . GLN A 1 198 ? 8.193 5.577 2.983 1.00 96.50 198 GLN A CA 1
ATOM 1534 C C . GLN A 1 198 ? 6.975 6.221 3.685 1.00 96.50 198 GLN A C 1
ATOM 1536 O O . GLN A 1 198 ? 6.862 6.069 4.907 1.00 96.50 198 GLN A O 1
ATOM 1541 N N . PRO A 1 199 ? 6.029 6.880 2.979 1.00 97.19 199 PRO A N 1
ATOM 1542 C CA . PRO A 1 199 ? 4.768 7.313 3.580 1.00 97.19 199 PRO A CA 1
ATOM 1543 C C . PRO A 1 199 ? 3.963 6.168 4.196 1.00 97.19 199 PRO A C 1
ATOM 1545 O O . PRO A 1 199 ? 3.397 6.341 5.278 1.00 97.19 199 PRO A O 1
ATOM 1548 N N . LEU A 1 200 ? 3.924 4.997 3.547 1.00 97.81 200 LEU A N 1
ATOM 1549 C CA . LEU A 1 200 ? 3.211 3.825 4.064 1.00 97.81 200 LEU A CA 1
ATOM 1550 C C . LEU A 1 200 ? 3.788 3.383 5.411 1.00 97.81 200 LEU A C 1
ATOM 1552 O O . LEU A 1 200 ? 3.039 3.205 6.369 1.00 97.81 200 LEU A O 1
ATOM 1556 N N . LEU A 1 201 ? 5.112 3.259 5.511 1.00 98.38 201 LEU A N 1
ATOM 1557 C CA . LEU A 1 201 ? 5.790 2.875 6.746 1.00 98.38 201 LEU A CA 1
ATOM 1558 C C . LEU A 1 201 ? 5.539 3.898 7.860 1.00 98.38 201 LEU A C 1
ATOM 1560 O O . LEU A 1 201 ? 5.150 3.520 8.963 1.00 98.38 201 LEU A O 1
ATOM 1564 N N . ALA A 1 202 ? 5.706 5.192 7.572 1.00 97.38 202 ALA A N 1
ATOM 1565 C CA . ALA A 1 202 ? 5.522 6.254 8.562 1.00 97.38 202 ALA A CA 1
ATOM 1566 C C . ALA A 1 202 ? 4.084 6.302 9.106 1.00 97.38 202 ALA A C 1
ATOM 1568 O O . ALA A 1 202 ? 3.864 6.402 10.315 1.00 97.38 202 ALA A O 1
ATOM 1569 N N . THR A 1 203 ? 3.094 6.201 8.219 1.00 97.50 203 THR A N 1
ATOM 1570 C CA . THR A 1 203 ? 1.676 6.220 8.600 1.00 97.50 203 THR A CA 1
ATOM 1571 C C . THR A 1 203 ? 1.253 4.930 9.310 1.00 97.50 203 THR A C 1
ATOM 1573 O O . THR A 1 203 ? 0.504 4.997 10.285 1.00 97.50 203 THR A O 1
ATOM 1576 N N . SER A 1 204 ? 1.804 3.778 8.918 1.00 97.44 204 SER A N 1
ATOM 1577 C CA . SER A 1 204 ? 1.573 2.492 9.593 1.00 97.44 204 SER A CA 1
ATOM 1578 C C . SER A 1 204 ? 2.178 2.456 10.997 1.00 97.44 204 SER A C 1
ATOM 1580 O O . SER A 1 204 ? 1.518 2.010 11.928 1.00 97.44 204 SER A O 1
ATOM 1582 N N . LEU A 1 205 ? 3.387 2.992 11.200 1.00 97.75 205 LEU A N 1
ATOM 1583 C CA . LEU A 1 205 ? 3.983 3.131 12.537 1.00 97.75 205 LEU A CA 1
ATOM 1584 C C . LEU A 1 205 ? 3.122 4.012 13.450 1.00 97.75 205 LEU A C 1
ATOM 1586 O O . LEU A 1 205 ? 2.917 3.687 14.620 1.00 97.75 205 LEU A O 1
ATOM 1590 N N . ALA A 1 206 ? 2.573 5.103 12.909 1.00 96.56 206 ALA A N 1
ATOM 1591 C CA . ALA A 1 206 ? 1.643 5.941 13.653 1.00 96.56 206 ALA A CA 1
ATOM 1592 C C . ALA A 1 206 ? 0.367 5.170 14.027 1.00 96.56 206 ALA A C 1
ATOM 1594 O O . ALA A 1 206 ? -0.076 5.273 15.167 1.00 96.56 206 ALA A O 1
ATOM 1595 N N . LEU A 1 207 ? -0.202 4.369 13.120 1.00 96.06 207 LEU A N 1
ATOM 1596 C CA . LEU A 1 207 ? -1.365 3.528 13.423 1.00 96.06 207 LEU A CA 1
ATOM 1597 C C . LEU A 1 207 ? -1.054 2.464 14.481 1.00 96.06 207 LEU A C 1
ATOM 1599 O O . LEU A 1 207 ? -1.824 2.326 15.426 1.00 96.06 207 LEU A O 1
ATOM 1603 N N . LEU A 1 208 ? 0.088 1.782 14.368 1.00 96.19 208 LEU A N 1
ATOM 1604 C CA . LEU A 1 208 ? 0.539 0.765 15.320 1.00 96.19 208 LEU A CA 1
ATOM 1605 C C . LEU A 1 208 ? 0.676 1.324 16.744 1.00 96.19 208 LEU A C 1
ATOM 1607 O O . LEU A 1 208 ? 0.409 0.613 17.700 1.00 96.19 208 LEU A O 1
ATOM 1611 N N . SER A 1 209 ? 1.024 2.605 16.909 1.00 95.69 209 SER A N 1
ATOM 1612 C CA . SER A 1 209 ? 1.093 3.230 18.242 1.00 95.69 209 SER A CA 1
ATOM 1613 C C . SER A 1 209 ? -0.267 3.394 18.946 1.00 95.69 209 SER A C 1
ATOM 1615 O O . SER A 1 209 ? -0.302 3.657 20.148 1.00 95.69 209 SER A O 1
ATOM 1617 N N . TYR A 1 210 ? -1.376 3.250 18.211 1.00 92.81 210 TYR A N 1
ATOM 1618 C CA . TYR A 1 210 ? -2.750 3.378 18.711 1.00 92.81 210 TYR A CA 1
ATOM 1619 C C . TYR A 1 210 ? -3.589 2.099 18.535 1.00 92.81 210 TYR A C 1
ATOM 1621 O O . TYR A 1 210 ? -4.777 2.132 18.865 1.00 92.81 210 TYR A O 1
ATOM 1629 N N . ASN A 1 211 ? -3.013 1.024 17.986 1.00 89.56 211 ASN A N 1
ATOM 1630 C CA . ASN A 1 211 ? -3.678 -0.255 17.713 1.00 89.56 211 ASN A CA 1
ATOM 1631 C C . ASN A 1 211 ? -3.336 -1.278 18.802 1.00 89.56 211 ASN A C 1
ATOM 1633 O O . ASN A 1 211 ? -4.268 -1.965 19.271 1.00 89.56 211 ASN A O 1
#

InterPro domains:
  IPR000715 Glycosyl transferase, family 4 [PF00953] (68-211)
  IPR033895 UDP-GlcNAc-dolichyl-phosphate GlcNAc phosphotransferase [PTHR10571] (1-211)
  IPR033895 UDP-GlcNAc-dolichyl-phosphate GlcNAc phosphotransferase [cd06855] (2-199)

Organism: Carya illinoinensis (NCBI:txid32201)

pLDDT: mean 92.93, std 3.93, range [79.12, 98.5]

Secondary structure (DSSP, 8-state):
-HHHHHHHHHHTT-EEE-GGGTTSGGGGSEEEP-THHHHHHHHHHHHHHHHHHH--TT-THHHHHHHHHHHHHHHHHHHHHHHHHT--HHHHHHHHHHHTHHHHHH--S--EEEPPGGGHHHH--SEEE-THHHHHHHHHHHHHHHHHHHHS--STTHHHHHHHHHHHHHHHHHHHHHHH---HHHHHHHHHHHHHHHHHHHHHHHHHTT-

Radius of gyration: 19.78 Å; chains: 1; bounding box: 46×46×54 Å

Foldseek 3Di:
DLVVVQVVQVVVVQWDFQPVQPPHPNRVDTGHPLSLLVLLVLLLVLLVVLCVVPDDPPDLCNQLSVLVSQLSVQVSVVVSVCSVPVDDPVVLLVSNLVSNVSNLVSDPDAQKDQDPPVCCVPPPDRIDRPVVVSSVVVSVVSSCVVVVLVVQDSDQLRSLVVLLVVLVVLLVVLVVQLVPDPDPVSNVVSVSSCSNSVSSNVSSVVVSVVD